Protein AF-A0A845W059-F1 (afdb_monomer)

Mean predicted aligned error: 4.24 Å

pLDDT: mean 91.81, std 7.17, range [50.75, 98.12]

Secondary structure (DSSP, 8-state):
-B-TT--B------EEEEETTEEEEEEES----HHHHHHHHHHHHHHHHHHHHTT--B--EEEEEEETTEEEEEEEE-S--HHHHHHHHHHHHHS-SS-SSEEEEEEEE-----HHHHHHHHGGGB--SS--SSEEEEEE-TTHHHH-EEEEEEEESSHHHHHHHHHHHHHHTTPPPP-

Foldseek 3Di:
DQAPVRDDDDLDDWDFDDDVPDGFKIKDFDDDDPVQRVVVVVVVVVVSNVCSVVPDHDDWDWDWDQDPVGIDTDDIDSDDDPVNVVLVVLCVLPVGSPDVEMKMKGKDAAPQDDPVVLCVLLDPQDDPSHSDALHKHWDDCPCSNPGNITIIMHGHRYPVSSVVSQVSSCVSRVHDDDD

Nearest PDB structures (foldseek):
  1b6s-assembly2_D  TM=6.770E-01  e=9.907E-05  Escherichia coli
  1b6s-assembly1_B  TM=6.805E-01  e=1.703E-04  Escherichia coli
  1b6s-assembly1_A  TM=6.594E-01  e=1.703E-04  Escherichia coli
  2z04-assembly1_B  TM=6.304E-01  e=1.170E-03  Aquifex aeolicus
  8eqw-assembly4_D  TM=4.211E-01  e=1.927E+00  Fusarium fujikuroi

Radius of gyration: 17.26 Å; Cα contacts (8 Å, |Δi|>4): 290; chains: 1; bounding box: 39×32×46 Å

Structure (mmCIF, N/CA/C/O backbone):
data_AF-A0A845W059-F1
#
_entry.id   AF-A0A845W059-F1
#
loop_
_atom_site.group_PDB
_atom_site.id
_atom_site.type_symbol
_atom_site.label_atom_id
_atom_site.label_alt_id
_atom_site.label_comp_id
_atom_site.label_asym_id
_atom_site.label_entity_id
_atom_site.label_seq_id
_atom_site.pdbx_PDB_ins_code
_atom_site.Cartn_x
_atom_site.Cartn_y
_atom_site.Cartn_z
_atom_site.occupancy
_atom_site.B_iso_or_equiv
_atom_site.auth_seq_id
_atom_site.auth_comp_id
_atom_site.auth_asym_id
_atom_site.auth_atom_id
_atom_site.pdbx_PDB_model_num
ATOM 1 N N . MET A 1 1 ? 10.878 5.057 -8.564 1.00 92.44 1 MET A N 1
ATOM 2 C CA . MET A 1 1 ? 11.444 6.367 -8.182 1.00 92.44 1 MET A CA 1
ATOM 3 C C . MET A 1 1 ? 12.588 6.687 -9.123 1.00 92.44 1 MET A C 1
ATOM 5 O O . MET A 1 1 ? 13.376 5.794 -9.400 1.00 92.44 1 MET A O 1
ATOM 9 N N . ILE A 1 2 ? 12.666 7.920 -9.610 1.00 96.62 2 ILE A N 1
ATOM 10 C CA . ILE A 1 2 ? 13.804 8.444 -10.365 1.00 96.62 2 ILE A CA 1
ATOM 11 C C . ILE A 1 2 ? 14.563 9.392 -9.435 1.00 96.62 2 ILE A C 1
ATOM 13 O O . ILE A 1 2 ? 14.025 10.428 -9.041 1.00 96.62 2 ILE A O 1
ATOM 17 N N . GLY A 1 3 ? 15.771 8.998 -9.033 1.00 94.69 3 GLY A N 1
ATOM 18 C CA . GLY A 1 3 ? 16.622 9.775 -8.132 1.00 94.69 3 GLY A CA 1
ATOM 19 C C . GLY A 1 3 ? 17.233 11.000 -8.812 1.00 94.69 3 GLY A C 1
ATOM 20 O O . GLY A 1 3 ? 17.258 11.096 -10.037 1.00 94.69 3 GLY A O 1
ATOM 21 N N . SER A 1 4 ? 17.785 11.929 -8.029 1.00 95.00 4 SER A N 1
ATOM 22 C CA . SER A 1 4 ? 18.519 13.095 -8.554 1.00 95.00 4 SER A CA 1
ATOM 23 C C . SER A 1 4 ? 19.764 12.705 -9.362 1.00 95.00 4 SER A C 1
ATOM 25 O O . SER A 1 4 ? 20.166 13.427 -10.270 1.00 95.00 4 SER A O 1
ATOM 27 N N . ASN A 1 5 ? 20.329 11.527 -9.088 1.00 96.12 5 ASN A N 1
ATOM 28 C CA . ASN A 1 5 ? 21.376 10.879 -9.882 1.00 96.12 5 ASN A CA 1
ATOM 29 C C . ASN A 1 5 ? 20.854 10.228 -11.183 1.00 96.12 5 ASN A C 1
ATOM 31 O O . ASN A 1 5 ? 21.621 9.592 -11.900 1.00 96.12 5 ASN A O 1
ATOM 35 N N . ARG A 1 6 ? 19.560 10.385 -11.494 1.00 94.50 6 ARG A N 1
ATOM 36 C CA . ARG A 1 6 ? 18.838 9.794 -12.633 1.00 94.50 6 ARG A CA 1
ATOM 37 C C . ARG A 1 6 ? 18.727 8.265 -12.602 1.00 94.50 6 ARG A C 1
ATOM 39 O O . ARG A 1 6 ? 18.293 7.669 -13.590 1.00 94.50 6 ARG A O 1
ATOM 46 N N . GLU A 1 7 ? 19.059 7.617 -11.488 1.00 96.69 7 GLU A N 1
ATOM 47 C CA . GLU A 1 7 ? 18.841 6.180 -11.327 1.00 96.69 7 GLU A CA 1
ATOM 48 C C . GLU A 1 7 ? 17.358 5.873 -11.109 1.00 96.69 7 GLU A C 1
ATOM 50 O O . GLU A 1 7 ? 16.643 6.600 -10.4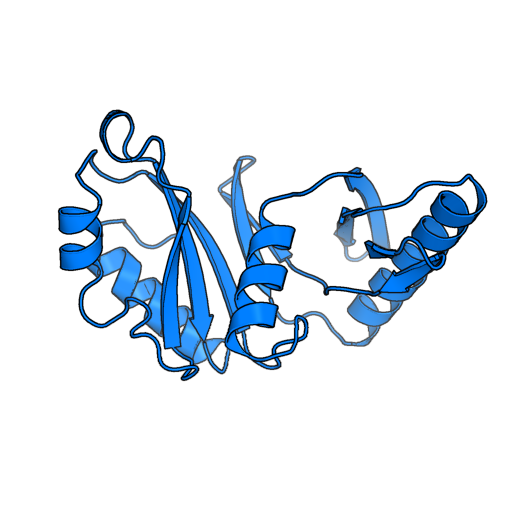14 1.00 96.69 7 GLU A O 1
ATOM 55 N N . ILE A 1 8 ? 16.895 4.778 -11.714 1.00 95.94 8 ILE A N 1
ATOM 56 C CA . ILE A 1 8 ? 15.525 4.289 -11.559 1.00 95.94 8 ILE A CA 1
ATOM 57 C C . ILE A 1 8 ? 15.538 3.174 -10.517 1.00 95.94 8 ILE A C 1
ATOM 59 O O . ILE A 1 8 ? 15.979 2.061 -10.796 1.00 95.94 8 ILE A O 1
ATOM 63 N N . ALA A 1 9 ? 15.013 3.466 -9.331 1.00 92.19 9 ALA A N 1
ATOM 64 C CA . ALA A 1 9 ? 14.791 2.488 -8.274 1.00 92.19 9 ALA A CA 1
ATOM 65 C C . ALA A 1 9 ? 13.350 1.959 -8.334 1.00 92.19 9 ALA A C 1
ATOM 67 O O . ALA A 1 9 ? 12.381 2.730 -8.281 1.00 92.19 9 ALA A O 1
ATOM 68 N N . HIS A 1 10 ? 13.202 0.639 -8.439 1.00 91.50 10 HIS A N 1
ATOM 69 C CA . HIS A 1 10 ? 11.908 -0.036 -8.387 1.00 91.50 10 HIS A CA 1
ATOM 70 C C . HIS A 1 10 ? 11.538 -0.334 -6.931 1.00 91.50 10 HIS A C 1
ATOM 72 O O . HIS A 1 10 ? 12.152 -1.197 -6.316 1.00 91.50 10 HIS A O 1
ATOM 78 N N . LEU A 1 11 ? 10.536 0.373 -6.396 1.00 90.31 11 LEU A N 1
ATOM 79 C CA . LEU A 1 11 ? 10.122 0.222 -4.993 1.00 90.31 11 LEU A CA 1
ATOM 80 C C . LEU A 1 11 ? 9.331 -1.071 -4.755 1.00 90.31 11 LEU A C 1
ATOM 82 O O . LEU A 1 11 ? 9.483 -1.709 -3.723 1.00 90.31 11 LEU A O 1
ATOM 86 N N . GLY A 1 12 ? 8.497 -1.474 -5.716 1.00 90.12 12 GLY A N 1
ATOM 87 C CA . GLY A 1 12 ? 7.714 -2.699 -5.619 1.00 90.12 12 GLY A CA 1
ATOM 88 C C . GLY A 1 12 ? 6.435 -2.658 -6.447 1.00 90.12 12 GLY A C 1
ATOM 89 O O . GLY A 1 12 ? 6.098 -1.646 -7.058 1.00 90.12 12 GLY A O 1
ATOM 90 N N . ILE A 1 13 ? 5.722 -3.784 -6.440 1.00 91.44 13 ILE A N 1
ATOM 91 C CA . ILE A 1 13 ? 4.418 -3.971 -7.084 1.00 91.44 13 ILE A CA 1
ATOM 92 C C . ILE A 1 13 ? 3.417 -4.330 -5.988 1.00 91.44 13 ILE A C 1
ATOM 94 O O . ILE A 1 13 ? 3.737 -5.092 -5.074 1.00 91.44 13 ILE A O 1
ATOM 98 N N . THR A 1 14 ? 2.211 -3.775 -6.063 1.00 92.12 14 THR A N 1
ATOM 99 C CA . THR A 1 14 ? 1.137 -4.038 -5.099 1.00 92.12 14 THR A CA 1
ATOM 100 C C . THR A 1 14 ? -0.173 -4.285 -5.833 1.00 92.12 14 THR A C 1
ATOM 102 O O . THR A 1 14 ? -0.354 -3.845 -6.967 1.00 92.12 14 THR A O 1
ATOM 105 N N . CYS A 1 15 ? -1.091 -5.008 -5.196 1.00 92.38 15 CYS A N 1
ATOM 106 C CA . CYS A 1 15 ? -2.470 -5.100 -5.656 1.00 92.38 15 CYS A CA 1
ATOM 107 C C . CYS A 1 15 ? -3.291 -4.013 -4.979 1.00 92.38 15 CYS A C 1
ATOM 109 O O . CYS A 1 15 ? -3.309 -3.949 -3.748 1.00 92.38 15 CYS A O 1
ATOM 111 N N . GLN A 1 16 ? -4.039 -3.248 -5.764 1.00 91.94 16 GLN A N 1
ATOM 112 C CA . GLN A 1 16 ? -5.079 -2.383 -5.230 1.00 91.94 16 GLN A CA 1
ATOM 113 C C . GLN A 1 16 ? -6.283 -3.223 -4.775 1.00 91.94 16 GLN A C 1
ATOM 115 O O . GLN A 1 16 ? -6.688 -4.181 -5.438 1.00 91.94 16 GLN A O 1
ATOM 120 N N . LEU A 1 17 ? -6.834 -2.885 -3.615 1.00 89.81 17 LEU A N 1
ATOM 121 C CA . LEU A 1 17 ? -8.012 -3.514 -3.030 1.00 89.81 17 LEU A CA 1
ATOM 122 C C . LEU A 1 17 ? -9.206 -2.582 -3.198 1.00 89.81 17 LEU A C 1
ATOM 124 O O . LEU A 1 17 ? -9.132 -1.402 -2.846 1.00 89.81 17 LEU A O 1
ATOM 128 N N . PHE A 1 18 ? -10.313 -3.132 -3.688 1.00 88.50 18 PHE A N 1
ATOM 129 C CA . PHE A 1 18 ? -11.541 -2.391 -3.941 1.00 88.50 18 PHE A CA 1
ATOM 130 C C . PHE A 1 18 ? -12.731 -3.030 -3.226 1.00 88.50 18 PHE A C 1
ATOM 132 O O . PHE A 1 18 ? -12.849 -4.251 -3.189 1.00 88.50 18 PHE A O 1
ATOM 139 N N . ASN A 1 19 ? -13.631 -2.192 -2.712 1.00 82.75 19 ASN A N 1
ATOM 140 C CA . ASN A 1 19 ? -14.991 -2.570 -2.341 1.00 82.75 19 ASN A CA 1
ATOM 141 C C . ASN A 1 19 ? -15.952 -1.865 -3.309 1.00 82.75 19 ASN A C 1
ATOM 143 O O . ASN A 1 19 ? -16.136 -0.646 -3.244 1.00 82.75 19 ASN A O 1
ATOM 147 N N . GLY A 1 20 ? -16.492 -2.608 -4.277 1.00 87.88 20 GLY A N 1
ATOM 148 C CA . GLY A 1 20 ? -17.149 -2.009 -5.440 1.00 87.88 20 GLY A CA 1
ATOM 149 C C . GLY A 1 20 ? -16.168 -1.138 -6.233 1.00 87.88 20 GLY A C 1
ATOM 150 O O . GLY A 1 20 ? -15.123 -1.617 -6.660 1.00 87.88 20 GLY A O 1
ATOM 151 N N . LEU A 1 21 ? -16.488 0.147 -6.409 1.00 87.44 21 LEU A N 1
ATOM 152 C CA . LEU A 1 21 ? -15.611 1.127 -7.074 1.00 87.44 21 LEU A CA 1
ATOM 153 C C . LEU A 1 21 ? -14.743 1.936 -6.094 1.00 87.44 21 LEU A C 1
ATOM 155 O O . LEU A 1 21 ? -14.019 2.840 -6.505 1.00 87.44 21 LEU A O 1
ATOM 159 N N . GLN A 1 22 ? -14.819 1.650 -4.792 1.00 86.62 22 GLN A N 1
ATOM 160 C CA . GLN A 1 22 ? -14.051 2.364 -3.780 1.00 86.62 22 GLN A CA 1
ATOM 161 C C . GLN A 1 22 ? -12.715 1.666 -3.535 1.00 86.62 22 GLN A C 1
ATOM 163 O O . GLN A 1 22 ? -12.687 0.524 -3.084 1.00 86.62 22 GLN A O 1
ATOM 168 N N . HIS A 1 23 ? -11.608 2.370 -3.765 1.00 89.00 23 HIS A N 1
ATOM 169 C CA . HIS A 1 23 ? -10.286 1.912 -3.344 1.00 89.00 23 HIS A CA 1
ATOM 170 C C . HIS A 1 23 ? -10.179 1.951 -1.811 1.00 89.00 23 HIS A C 1
ATOM 172 O O . HIS A 1 23 ? -10.313 3.013 -1.195 1.00 89.00 23 HIS A O 1
ATOM 178 N N . ILE A 1 24 ? -9.939 0.790 -1.201 1.00 89.00 24 ILE A N 1
ATOM 179 C CA . ILE A 1 24 ? -9.905 0.604 0.259 1.00 89.00 24 ILE A CA 1
ATOM 180 C C . ILE A 1 24 ? -8.503 0.303 0.798 1.00 89.00 24 ILE A C 1
ATOM 182 O O . ILE A 1 24 ? -8.301 0.309 2.013 1.00 89.00 24 ILE A O 1
ATOM 186 N N . GLY A 1 25 ? -7.521 0.049 -0.072 1.00 89.62 25 GLY A N 1
ATOM 187 C CA . GLY A 1 25 ? -6.198 -0.343 0.388 1.00 89.62 25 GLY A CA 1
ATOM 188 C C . GLY A 1 25 ? -5.304 -0.965 -0.671 1.00 89.62 25 GLY A C 1
ATOM 189 O O . GLY A 1 25 ? -5.678 -1.095 -1.828 1.00 89.62 25 GLY A O 1
ATOM 190 N N . ASN A 1 26 ? -4.119 -1.389 -0.245 1.00 92.19 26 ASN A N 1
ATOM 191 C CA . ASN A 1 26 ? -3.133 -2.055 -1.095 1.00 92.19 26 ASN A CA 1
ATOM 192 C C . ASN A 1 26 ? -2.601 -3.295 -0.392 1.00 92.19 26 ASN A C 1
ATOM 194 O O . ASN A 1 26 ? -2.569 -3.323 0.833 1.00 92.19 26 ASN A O 1
ATOM 198 N N . VAL A 1 27 ? -2.138 -4.291 -1.139 1.00 92.12 27 VAL A N 1
ATOM 199 C CA . VAL A 1 27 ? -1.472 -5.468 -0.569 1.00 92.12 27 VAL A CA 1
ATOM 200 C C . VAL A 1 27 ? -0.278 -5.900 -1.415 1.00 92.12 27 VAL A C 1
ATOM 202 O O . VAL A 1 27 ? -0.375 -5.997 -2.640 1.00 92.12 27 VAL A O 1
ATOM 205 N N . LYS A 1 28 ? 0.846 -6.181 -0.752 1.00 90.12 28 LYS A N 1
ATOM 206 C CA . LYS A 1 28 ? 2.020 -6.867 -1.306 1.00 90.12 28 LYS A CA 1
ATOM 207 C C . LYS A 1 28 ? 2.021 -8.320 -0.831 1.00 90.12 28 LYS A C 1
ATOM 209 O O . LYS A 1 28 ? 1.633 -8.599 0.301 1.00 90.12 28 LYS A O 1
ATOM 214 N N . GLY A 1 29 ? 2.465 -9.224 -1.703 1.00 80.88 29 GLY A N 1
ATOM 215 C CA . GLY A 1 29 ? 2.552 -10.663 -1.427 1.00 80.88 29 GLY A CA 1
ATOM 216 C C . GLY A 1 29 ? 1.406 -11.493 -2.011 1.00 80.88 29 GLY A C 1
ATOM 217 O O . GLY A 1 29 ? 1.404 -12.708 -1.867 1.00 80.88 29 GLY A O 1
ATOM 218 N N . LYS A 1 30 ? 0.436 -10.866 -2.693 1.00 74.75 30 LYS A N 1
ATOM 219 C CA . LYS A 1 30 ? -0.640 -11.571 -3.414 1.00 74.75 30 LYS A CA 1
ATOM 220 C C . LYS A 1 30 ? -0.116 -12.311 -4.663 1.00 74.75 30 LYS A C 1
ATOM 222 O O . LYS A 1 30 ? 0.902 -11.909 -5.222 1.00 74.75 30 LYS A O 1
ATOM 227 N N . PRO A 1 31 ? -0.810 -13.371 -5.125 1.00 63.31 31 PRO A N 1
ATOM 228 C CA . PRO A 1 31 ? -0.243 -14.363 -6.033 1.00 63.31 31 PRO A CA 1
ATOM 229 C C . PRO A 1 31 ? -0.329 -13.914 -7.495 1.00 63.31 31 PRO A C 1
ATOM 231 O O . PRO A 1 31 ? -1.150 -14.414 -8.264 1.00 63.31 31 PRO A O 1
ATOM 234 N N . TYR A 1 32 ? 0.529 -12.989 -7.916 1.00 75.12 32 TYR A N 1
ATOM 235 C CA . TYR A 1 32 ? 0.837 -12.892 -9.338 1.00 75.12 32 TYR A CA 1
ATOM 236 C C . TYR A 1 32 ? 1.914 -13.909 -9.691 1.00 75.12 32 TYR A C 1
ATOM 238 O O . TYR A 1 32 ? 2.832 -14.190 -8.923 1.00 75.12 32 TYR A O 1
ATOM 246 N N . SER A 1 33 ? 1.809 -14.491 -10.884 1.00 85.19 33 SER A N 1
ATOM 247 C CA . SER A 1 33 ? 2.929 -15.273 -11.397 1.00 85.19 33 SER A CA 1
ATOM 248 C C . SER A 1 33 ? 4.133 -14.348 -11.598 1.00 85.19 33 SER A C 1
ATOM 250 O O . SER A 1 33 ? 3.976 -13.213 -12.055 1.00 85.19 33 SER A O 1
ATOM 252 N N . ARG A 1 34 ? 5.347 -14.863 -11.371 1.00 86.56 34 ARG A N 1
ATOM 253 C CA . ARG A 1 34 ? 6.598 -14.132 -11.657 1.00 86.56 34 ARG A CA 1
ATOM 254 C C . ARG A 1 34 ? 6.641 -13.560 -13.079 1.00 86.56 34 ARG A C 1
ATOM 256 O O . ARG A 1 34 ? 7.274 -12.540 -13.320 1.00 86.56 34 ARG A O 1
ATOM 263 N N . ARG A 1 35 ? 5.948 -14.205 -14.026 1.00 90.25 35 ARG A N 1
ATOM 264 C CA . ARG A 1 35 ? 5.802 -13.723 -15.404 1.00 90.25 35 ARG A CA 1
ATOM 265 C C . ARG A 1 35 ? 5.024 -12.407 -15.479 1.00 90.25 35 ARG A C 1
ATOM 267 O O . ARG A 1 35 ? 5.459 -11.504 -16.182 1.00 90.25 35 ARG A O 1
ATOM 274 N N . ILE A 1 36 ? 3.884 -12.307 -14.793 1.00 91.44 36 ILE A N 1
ATOM 275 C CA . ILE A 1 36 ? 3.064 -11.084 -14.778 1.00 91.44 36 ILE A CA 1
ATOM 276 C C . ILE A 1 36 ? 3.842 -9.950 -14.111 1.00 91.44 36 ILE A C 1
ATOM 278 O O . ILE A 1 36 ? 3.923 -8.858 -14.666 1.00 91.44 36 ILE A O 1
ATOM 282 N N . GLU A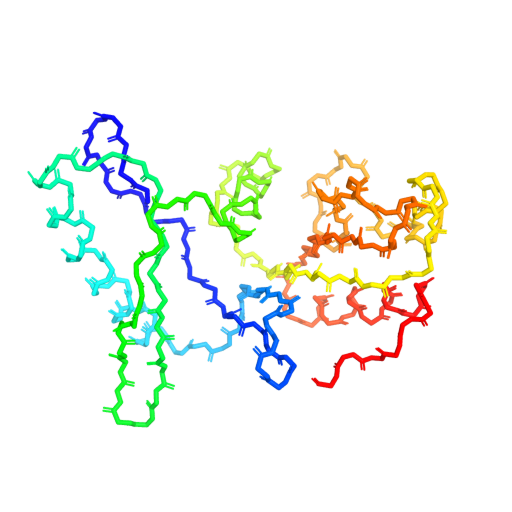 1 37 ? 4.477 -10.224 -12.972 1.00 90.75 37 GLU A N 1
ATOM 283 C CA . GLU A 1 37 ? 5.297 -9.235 -12.267 1.00 90.75 37 GLU A CA 1
ATOM 284 C C . GLU A 1 37 ? 6.477 -8.748 -13.112 1.00 90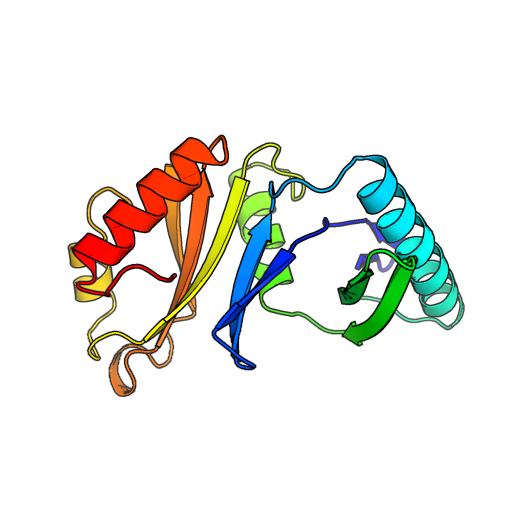.75 37 GLU A C 1
ATOM 286 O O . GLU A 1 37 ? 6.750 -7.550 -13.153 1.00 90.75 37 GLU A O 1
ATOM 291 N N . GLY A 1 38 ? 7.147 -9.661 -13.826 1.00 92.62 38 GLY A N 1
ATOM 292 C CA . GLY A 1 38 ? 8.219 -9.323 -14.760 1.00 92.62 38 GLY A CA 1
ATOM 293 C C . GLY A 1 38 ? 7.743 -8.388 -15.872 1.00 92.62 38 GLY A C 1
ATOM 294 O O . GLY A 1 38 ? 8.361 -7.356 -16.105 1.00 92.62 38 GLY A O 1
ATOM 295 N N . LEU A 1 39 ? 6.595 -8.682 -16.491 1.00 94.62 39 LEU A N 1
ATOM 296 C CA . LEU A 1 39 ? 6.022 -7.829 -17.538 1.00 94.62 39 LEU A CA 1
ATOM 297 C C . LEU A 1 39 ? 5.624 -6.442 -17.015 1.00 94.62 39 LEU A C 1
ATOM 299 O O . LEU A 1 39 ? 5.935 -5.438 -17.655 1.00 94.62 39 LEU A O 1
ATOM 303 N N . ILE A 1 40 ? 4.980 -6.371 -15.844 1.00 95.38 40 ILE A N 1
ATOM 304 C CA . ILE A 1 40 ? 4.643 -5.096 -15.189 1.00 95.38 40 ILE A CA 1
ATOM 305 C C . ILE A 1 40 ? 5.915 -4.290 -14.917 1.00 95.38 40 ILE A C 1
ATOM 307 O O . ILE A 1 40 ? 5.955 -3.087 -15.187 1.00 95.38 40 ILE A O 1
ATOM 311 N N . ARG A 1 41 ? 6.969 -4.941 -14.412 1.00 94.56 41 ARG A N 1
ATOM 312 C CA . ARG A 1 41 ? 8.260 -4.301 -14.147 1.00 94.56 41 ARG A CA 1
ATOM 313 C C . ARG A 1 41 ? 8.889 -3.767 -15.431 1.00 94.56 41 ARG A C 1
ATOM 315 O O . ARG A 1 41 ? 9.281 -2.603 -15.455 1.00 94.56 41 ARG A O 1
ATOM 322 N N . ASP A 1 42 ? 8.924 -4.564 -16.494 1.00 95.62 42 ASP A N 1
ATOM 323 C CA . ASP A 1 42 ? 9.502 -4.176 -17.784 1.00 95.62 42 ASP A CA 1
ATOM 324 C C . ASP A 1 42 ? 8.768 -2.980 -18.404 1.00 95.62 42 ASP A C 1
ATOM 326 O O . ASP A 1 42 ? 9.398 -2.027 -18.866 1.00 95.62 42 ASP A O 1
ATOM 330 N N . TYR A 1 43 ? 7.431 -2.995 -18.397 1.00 96.38 43 TYR A N 1
ATOM 331 C CA . TYR A 1 43 ? 6.621 -1.882 -18.904 1.00 96.38 43 TYR A CA 1
ATOM 332 C C . TYR A 1 43 ? 6.826 -0.621 -18.067 1.00 96.38 43 TYR A C 1
ATOM 334 O O . TYR A 1 43 ? 7.057 0.458 -18.618 1.00 96.38 43 TYR A O 1
ATOM 342 N N . SER A 1 44 ? 6.840 -0.771 -16.741 1.00 96.75 44 SER A N 1
ATOM 343 C CA . SER A 1 44 ? 7.077 0.337 -15.816 1.00 96.75 44 SER A CA 1
ATOM 344 C C . SER A 1 44 ? 8.451 0.958 -16.028 1.00 96.75 44 SER A C 1
ATOM 346 O O . SER A 1 44 ? 8.585 2.179 -15.997 1.00 96.75 44 SER A O 1
ATOM 348 N N . PHE A 1 45 ? 9.471 0.136 -16.288 1.00 96.94 45 PHE A N 1
ATOM 349 C CA . PHE A 1 45 ? 10.827 0.617 -16.520 1.00 96.94 45 PHE A CA 1
ATOM 350 C C . PHE A 1 45 ? 10.935 1.405 -17.826 1.00 96.94 45 PHE A C 1
ATOM 352 O O . PHE A 1 45 ? 11.547 2.467 -17.830 1.00 96.94 45 PHE A O 1
ATOM 359 N N . LYS A 1 46 ? 10.278 0.955 -18.904 1.00 97.25 46 LYS A N 1
ATOM 360 C CA . LYS A 1 46 ? 10.222 1.706 -20.172 1.00 97.25 46 LYS A CA 1
ATOM 361 C C . LYS A 1 46 ? 9.568 3.078 -19.996 1.00 97.25 46 LYS A C 1
ATOM 363 O O . LYS A 1 46 ? 10.103 4.074 -20.477 1.00 97.25 46 LYS A O 1
ATOM 368 N N . ILE A 1 47 ? 8.446 3.140 -19.274 1.00 97.44 47 ILE A N 1
ATOM 369 C CA . ILE A 1 47 ? 7.755 4.404 -18.970 1.00 97.44 47 ILE A CA 1
ATOM 370 C C . ILE A 1 47 ? 8.656 5.312 -18.121 1.00 97.44 47 ILE A C 1
ATOM 372 O O . ILE A 1 47 ? 8.852 6.479 -18.456 1.00 97.44 47 ILE A O 1
ATOM 376 N N . ALA A 1 48 ? 9.260 4.774 -17.057 1.00 97.62 48 ALA A N 1
ATOM 377 C CA . ALA A 1 48 ? 10.152 5.524 -16.175 1.00 97.62 48 ALA A CA 1
ATOM 378 C C . ALA A 1 48 ? 11.407 6.040 -16.899 1.00 97.62 48 ALA A C 1
ATOM 380 O O . ALA A 1 48 ? 11.837 7.161 -16.641 1.00 97.62 48 ALA A O 1
ATOM 381 N N . GLN A 1 49 ? 11.984 5.254 -17.813 1.00 98.12 49 GLN A N 1
ATOM 382 C CA . GLN A 1 49 ? 13.108 5.677 -18.652 1.00 98.12 49 GLN A CA 1
ATOM 383 C C . GLN A 1 49 ? 12.729 6.881 -19.506 1.00 98.12 49 GLN A C 1
ATOM 385 O O . GLN A 1 49 ? 13.448 7.873 -19.480 1.00 98.12 49 GLN A O 1
ATOM 390 N N . HIS A 1 50 ? 11.579 6.829 -20.181 1.00 97.75 50 HIS A N 1
ATOM 391 C CA . HIS A 1 50 ? 11.115 7.945 -20.998 1.00 97.75 50 HIS A CA 1
ATOM 392 C C . HIS A 1 50 ? 10.898 9.212 -20.159 1.00 97.75 50 HIS A C 1
ATOM 394 O O . HIS A 1 50 ? 11.460 10.258 -20.465 1.00 97.75 50 HIS A O 1
ATOM 400 N N . MET A 1 51 ? 10.200 9.098 -19.023 1.00 97.50 51 MET A N 1
ATOM 401 C CA . MET A 1 51 ? 9.990 10.231 -18.113 1.00 97.50 51 MET A CA 1
ATOM 402 C C . MET A 1 51 ? 11.300 10.816 -17.573 1.00 97.50 51 MET A C 1
ATOM 404 O O . MET A 1 51 ? 11.450 12.033 -17.489 1.00 97.50 51 MET A O 1
ATOM 408 N N . ARG A 1 52 ? 12.261 9.964 -17.198 1.00 97.88 52 ARG A N 1
ATOM 409 C CA . ARG A 1 52 ? 13.598 10.392 -16.764 1.00 97.88 52 ARG A CA 1
ATOM 410 C C . ARG A 1 52 ? 14.321 11.135 -17.881 1.00 97.88 52 ARG A C 1
ATOM 412 O O . ARG A 1 52 ? 15.032 12.102 -17.600 1.00 97.88 52 ARG A O 1
ATOM 419 N N . ASP A 1 53 ? 14.218 10.654 -19.114 1.00 97.94 53 ASP A N 1
ATOM 420 C CA . ASP A 1 53 ? 14.884 11.245 -20.274 1.00 97.94 53 ASP A CA 1
ATOM 421 C C . ASP A 1 53 ? 14.292 12.627 -20.598 1.00 97.94 53 ASP A C 1
ATOM 423 O O . ASP A 1 53 ? 15.059 13.547 -20.885 1.00 97.94 53 ASP A O 1
ATOM 427 N N . ASP A 1 54 ? 12.990 12.810 -20.358 1.00 97.31 54 ASP A N 1
ATOM 428 C CA . ASP A 1 54 ? 12.278 14.098 -20.400 1.00 97.31 54 ASP A CA 1
ATOM 429 C C . ASP A 1 54 ? 12.551 15.008 -19.182 1.00 97.31 54 ASP A C 1
ATOM 431 O O . ASP A 1 54 ? 12.077 16.143 -19.114 1.00 97.31 54 ASP A O 1
ATOM 435 N N . GLY A 1 55 ? 13.336 14.538 -18.207 1.00 97.06 55 GLY A N 1
ATOM 436 C CA . GLY A 1 55 ? 13.791 15.323 -17.058 1.00 97.06 55 GLY A CA 1
ATOM 437 C C . GLY A 1 55 ? 12.947 15.187 -15.790 1.00 97.06 55 GLY A C 1
ATOM 438 O O . GLY A 1 55 ? 13.213 15.892 -14.816 1.00 97.06 55 GLY A O 1
ATOM 439 N N . TYR A 1 56 ? 11.964 14.283 -15.750 1.00 97.75 56 TYR A N 1
ATOM 440 C CA . TYR A 1 56 ? 11.214 14.018 -14.525 1.00 97.75 56 TYR A CA 1
ATOM 441 C C . TYR A 1 56 ? 12.107 13.381 -13.451 1.00 97.75 56 TYR A C 1
ATOM 443 O O . TYR A 1 56 ? 12.803 12.395 -13.702 1.00 97.75 56 TYR A O 1
ATOM 451 N N . LEU A 1 57 ? 12.023 13.911 -12.229 1.00 97.06 57 LEU A N 1
ATOM 452 C CA . LEU A 1 57 ? 12.657 13.379 -11.024 1.00 97.06 57 LEU A CA 1
ATOM 453 C C . LEU A 1 57 ? 11.582 13.181 -9.951 1.00 97.06 57 LEU A C 1
ATOM 455 O O . LEU A 1 57 ? 10.710 14.032 -9.784 1.00 97.06 57 LEU A O 1
ATOM 459 N N . GLY A 1 58 ? 11.664 12.086 -9.196 1.00 95.38 58 GLY A N 1
ATOM 460 C CA . GLY A 1 58 ? 10.743 11.803 -8.096 1.00 95.38 58 GLY A CA 1
ATOM 461 C C . GLY A 1 58 ? 10.028 10.458 -8.197 1.00 95.38 58 GLY A C 1
ATOM 462 O O . GLY A 1 58 ? 10.517 9.488 -8.784 1.00 95.38 58 GLY A O 1
ATOM 463 N N . ILE A 1 59 ? 8.875 10.368 -7.542 1.00 94.62 59 ILE A N 1
ATOM 464 C CA . ILE A 1 59 ? 8.106 9.130 -7.404 1.00 94.62 59 ILE A CA 1
ATOM 465 C C . ILE A 1 59 ? 7.007 9.095 -8.451 1.00 94.62 59 ILE A C 1
ATOM 467 O O . ILE A 1 59 ? 6.223 10.026 -8.572 1.00 94.62 59 ILE A O 1
ATOM 471 N N . LEU A 1 60 ? 6.923 7.964 -9.137 1.00 94.94 60 LEU A N 1
ATOM 472 C CA . LEU A 1 60 ? 5.830 7.621 -10.026 1.00 94.94 60 LEU A CA 1
ATOM 473 C C . LEU A 1 60 ? 5.248 6.274 -9.600 1.00 94.94 60 LEU A C 1
ATOM 475 O O . LEU A 1 60 ? 6.001 5.332 -9.335 1.00 94.94 60 LEU A O 1
ATOM 479 N N . GLY A 1 61 ? 3.924 6.206 -9.517 1.00 95.06 61 GLY A N 1
ATOM 480 C CA . GLY A 1 61 ? 3.159 4.965 -9.466 1.00 95.06 61 GLY A CA 1
ATOM 481 C C . GLY A 1 61 ? 2.473 4.753 -10.807 1.00 95.06 61 GLY A C 1
ATOM 482 O O . GLY A 1 61 ? 1.908 5.696 -11.349 1.00 95.06 61 GLY A O 1
ATOM 483 N N . ILE A 1 62 ? 2.540 3.543 -11.352 1.00 96.19 62 ILE A N 1
ATOM 484 C CA . ILE A 1 62 ? 1.882 3.204 -12.615 1.00 96.19 62 ILE A CA 1
ATOM 485 C C . ILE A 1 62 ? 0.841 2.145 -12.301 1.00 96.19 62 ILE A C 1
ATOM 487 O O . ILE A 1 62 ? 1.185 1.075 -11.795 1.00 96.19 62 ILE A O 1
ATOM 491 N N . ASP A 1 63 ? -0.414 2.461 -12.585 1.00 95.19 63 ASP A N 1
ATOM 492 C CA . ASP A 1 63 ? -1.529 1.565 -12.326 1.00 95.19 63 ASP A CA 1
ATOM 493 C C . ASP A 1 63 ? -1.778 0.683 -13.547 1.00 95.19 63 ASP A C 1
ATOM 495 O O . ASP A 1 63 ? -1.732 1.136 -14.695 1.00 95.19 63 ASP A O 1
ATOM 499 N N . TYR A 1 64 ? -2.036 -0.595 -13.284 1.00 95.62 64 TYR A N 1
ATOM 500 C CA . TYR A 1 64 ? -2.243 -1.618 -14.300 1.00 95.62 64 TYR A CA 1
ATOM 501 C C . TYR A 1 64 ? -3.562 -2.348 -14.072 1.00 95.62 64 TYR A C 1
ATOM 503 O O . TYR A 1 64 ? -3.920 -2.658 -12.936 1.00 95.62 64 TYR A O 1
ATOM 511 N N . ILE A 1 65 ? -4.227 -2.714 -15.166 1.00 94.50 65 ILE A N 1
ATOM 512 C CA . ILE A 1 65 ? -5.287 -3.724 -15.171 1.00 94.50 65 ILE A CA 1
ATOM 513 C C . ILE A 1 65 ? -4.711 -5.006 -15.771 1.00 94.50 65 ILE A C 1
ATOM 515 O O . ILE A 1 65 ? -4.178 -5.005 -16.883 1.00 94.50 65 ILE A O 1
ATOM 519 N N . VAL A 1 66 ? -4.827 -6.107 -15.029 1.00 93.25 66 VAL A N 1
ATOM 520 C CA . VAL A 1 66 ? -4.450 -7.449 -15.485 1.00 93.25 66 VAL A CA 1
ATOM 521 C C . VAL A 1 66 ? -5.719 -8.209 -15.852 1.00 93.25 66 VAL A C 1
ATOM 523 O O . VAL A 1 66 ? -6.636 -8.324 -15.043 1.00 93.25 66 VAL A O 1
ATOM 526 N N . THR A 1 67 ? -5.760 -8.728 -17.073 1.00 92.69 67 THR A N 1
ATOM 527 C CA . THR A 1 67 ? -6.877 -9.504 -17.626 1.00 92.69 67 THR A CA 1
ATOM 528 C C . THR A 1 67 ? -6.358 -10.801 -18.246 1.00 92.69 67 THR A C 1
ATOM 530 O O . THR A 1 67 ? -5.150 -11.004 -18.375 1.00 92.69 67 THR A O 1
ATOM 533 N N . ASP A 1 68 ? -7.269 -11.665 -18.680 1.00 90.75 68 ASP A N 1
ATOM 534 C CA . ASP A 1 68 ? -6.967 -12.825 -19.523 1.00 90.75 68 ASP A CA 1
ATOM 535 C C . ASP A 1 68 ? -6.381 -12.432 -20.895 1.00 90.75 68 ASP A C 1
ATOM 537 O O . ASP A 1 68 ? -5.579 -13.176 -21.457 1.00 90.75 68 ASP A O 1
ATOM 541 N N . GLN A 1 69 ? -6.730 -11.248 -21.407 1.00 92.38 69 GLN A N 1
ATOM 542 C CA . GLN A 1 69 ? -6.251 -10.722 -22.691 1.00 92.38 69 GLN A CA 1
ATOM 543 C C . GLN A 1 69 ? -4.887 -10.025 -22.606 1.00 92.38 69 GLN A C 1
ATOM 545 O O . GLN A 1 69 ? -4.259 -9.765 -23.634 1.00 92.38 69 GLN A O 1
ATOM 550 N N . GLY A 1 70 ? -4.410 -9.702 -21.402 1.00 92.00 70 GLY A N 1
ATOM 551 C CA . GLY A 1 70 ? -3.125 -9.035 -21.221 1.00 92.00 70 GLY A CA 1
ATOM 552 C C . GLY A 1 70 ? -3.056 -8.095 -20.023 1.00 92.00 70 GLY A C 1
ATOM 553 O O . GLY A 1 70 ? -3.933 -8.070 -19.159 1.00 92.00 70 GLY A O 1
ATOM 554 N N . ILE A 1 71 ? -1.966 -7.328 -19.991 1.00 94.94 71 ILE A N 1
ATOM 555 C CA . ILE A 1 71 ? -1.609 -6.386 -18.928 1.00 94.94 71 ILE A CA 1
ATOM 556 C C . ILE A 1 71 ? -1.584 -4.987 -19.536 1.00 94.94 71 ILE A C 1
ATOM 558 O O . ILE A 1 71 ? -0.804 -4.728 -20.453 1.00 94.94 71 ILE A O 1
ATOM 562 N N . PHE A 1 72 ? -2.415 -4.093 -19.013 1.00 96.00 72 PHE A N 1
ATOM 563 C CA . PHE A 1 72 ? -2.630 -2.768 -19.584 1.00 96.00 72 PHE A CA 1
ATOM 564 C C . PHE A 1 72 ? -2.265 -1.686 -18.562 1.00 96.00 72 PHE A C 1
ATOM 566 O O . PHE A 1 72 ? -2.907 -1.641 -17.511 1.00 96.00 72 PHE A O 1
ATOM 573 N N . PRO A 1 73 ? -1.261 -0.825 -18.822 1.00 95.94 73 PRO A N 1
ATOM 574 C CA . PRO A 1 73 ? -1.062 0.382 -18.026 1.00 95.94 73 PRO A CA 1
ATOM 575 C C . PRO A 1 73 ? -2.226 1.347 -18.280 1.00 95.94 73 PRO A C 1
ATOM 577 O O . PRO A 1 73 ? -2.575 1.596 -19.435 1.00 95.94 73 PRO A O 1
ATOM 580 N N . ILE A 1 74 ? -2.825 1.880 -17.218 1.00 96.19 74 ILE A N 1
ATOM 581 C CA . ILE A 1 74 ? -4.021 2.734 -17.307 1.00 96.19 74 ILE A CA 1
ATOM 582 C C . ILE A 1 74 ? -3.805 4.151 -16.781 1.00 96.19 74 ILE A C 1
ATOM 584 O O . ILE A 1 74 ? -4.462 5.076 -17.250 1.00 96.19 74 ILE A O 1
ATOM 588 N N . GLU A 1 75 ? -2.884 4.343 -15.837 1.00 95.06 75 GLU A N 1
ATOM 589 C CA . GLU A 1 75 ? -2.655 5.641 -15.204 1.00 95.06 75 GLU A CA 1
ATOM 590 C C . GLU A 1 75 ? -1.202 5.773 -14.739 1.00 95.06 75 GLU A C 1
ATOM 592 O O . GLU A 1 75 ? -0.577 4.803 -14.307 1.00 95.06 75 GLU A O 1
ATOM 597 N N . ASN A 1 76 ? -0.666 6.992 -14.817 1.00 94.19 76 ASN A N 1
ATOM 598 C CA . ASN A 1 76 ? 0.616 7.367 -14.236 1.00 94.19 76 ASN A CA 1
ATOM 599 C C . ASN A 1 76 ? 0.404 8.442 -13.164 1.00 94.19 76 ASN A C 1
ATOM 601 O O . ASN A 1 76 ? 0.129 9.605 -13.457 1.00 94.19 76 ASN A O 1
ATOM 605 N N . ASN A 1 77 ? 0.590 8.042 -11.915 1.00 94.44 77 ASN A N 1
ATOM 606 C CA . ASN A 1 77 ? 0.525 8.877 -10.733 1.00 94.44 77 ASN A CA 1
ATOM 607 C C . ASN A 1 77 ? 1.929 9.383 -10.363 1.00 94.44 77 ASN A C 1
ATOM 609 O O . ASN A 1 77 ? 2.612 8.804 -9.517 1.00 94.44 77 ASN A O 1
ATOM 613 N N . ALA A 1 78 ? 2.349 10.491 -10.978 1.00 93.31 78 ALA A N 1
ATOM 614 C CA . ALA A 1 78 ? 3.656 11.137 -10.788 1.00 93.31 78 ALA A CA 1
ATOM 615 C C . ALA A 1 78 ? 3.767 11.937 -9.467 1.00 93.31 78 ALA A C 1
ATOM 617 O O . ALA A 1 78 ? 4.093 13.128 -9.460 1.00 93.31 78 ALA A O 1
ATOM 618 N N . ARG A 1 79 ? 3.433 11.296 -8.343 1.00 93.00 79 ARG A N 1
ATOM 619 C CA . ARG A 1 79 ? 3.392 11.875 -6.992 1.00 93.00 79 ARG A CA 1
ATOM 620 C C . ARG A 1 79 ? 3.524 10.789 -5.925 1.00 93.00 79 ARG A C 1
ATOM 622 O O . ARG A 1 79 ? 3.342 9.604 -6.197 1.00 93.00 79 ARG A O 1
ATOM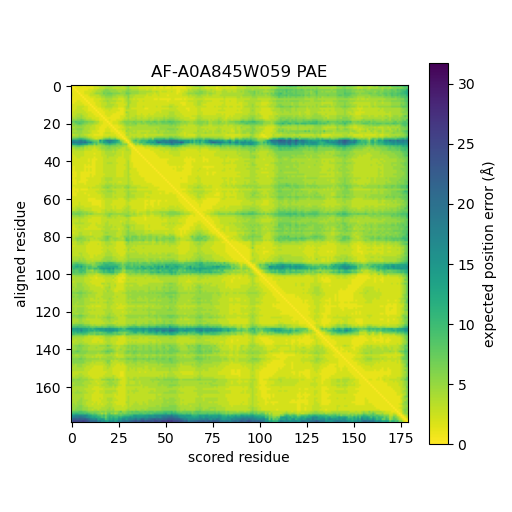 629 N N . LEU A 1 80 ? 3.736 11.212 -4.679 1.00 89.69 80 LEU A N 1
ATOM 630 C CA . LEU A 1 80 ? 3.519 10.352 -3.515 1.00 89.69 80 LEU A CA 1
ATOM 631 C C . LEU A 1 80 ? 2.074 9.839 -3.493 1.00 89.69 80 LEU A C 1
ATOM 633 O O . LEU A 1 80 ? 1.116 10.598 -3.683 1.00 89.69 80 LEU A O 1
ATOM 637 N N . ASN A 1 81 ? 1.920 8.544 -3.240 1.00 85.06 81 ASN A N 1
ATOM 638 C CA . ASN A 1 81 ? 0.624 7.903 -3.064 1.00 85.06 81 ASN A CA 1
ATOM 639 C C . ASN A 1 81 ? 0.623 7.022 -1.803 1.00 85.06 81 ASN A C 1
ATOM 641 O O . ASN A 1 81 ? 1.657 6.834 -1.162 1.00 85.06 81 ASN A O 1
ATOM 645 N N . GLY A 1 82 ? -0.545 6.484 -1.438 1.00 79.75 82 GLY A N 1
ATOM 646 C CA . GLY A 1 82 ? -0.702 5.700 -0.207 1.00 79.75 82 GLY A CA 1
ATOM 647 C C . GLY A 1 82 ? 0.247 4.499 -0.114 1.00 79.75 82 GLY A C 1
ATOM 648 O O . GLY A 1 82 ? 0.737 4.200 0.971 1.00 79.75 82 GLY A O 1
ATOM 649 N N . SER A 1 83 ? 0.569 3.860 -1.245 1.00 84.19 83 SER A N 1
ATOM 650 C CA . SER A 1 83 ? 1.522 2.743 -1.280 1.00 84.19 83 SER A CA 1
ATOM 651 C C . SER A 1 83 ? 2.975 3.195 -1.076 1.00 84.19 83 SER A C 1
ATOM 653 O O . SER A 1 83 ? 3.758 2.464 -0.476 1.00 84.19 83 SER A O 1
ATOM 655 N N . SER A 1 84 ? 3.334 4.419 -1.495 1.00 90.12 84 SER A N 1
ATOM 656 C CA . SER A 1 84 ? 4.685 4.972 -1.308 1.00 90.12 84 SER A CA 1
ATOM 657 C C . SER A 1 84 ? 5.066 5.050 0.172 1.00 90.12 84 SER A C 1
ATOM 659 O O . SER A 1 84 ? 6.178 4.684 0.540 1.00 90.12 84 SER A O 1
ATOM 661 N N . PHE A 1 85 ? 4.131 5.470 1.031 1.00 90.81 85 PHE A N 1
ATOM 662 C CA . PHE A 1 85 ? 4.367 5.550 2.474 1.00 90.81 85 PHE A CA 1
ATOM 663 C C . PHE A 1 85 ? 4.625 4.180 3.098 1.00 90.81 85 PHE A C 1
ATOM 665 O O . PHE A 1 85 ? 5.526 4.064 3.922 1.00 90.81 85 PHE A O 1
ATOM 672 N N . ALA A 1 86 ? 3.899 3.139 2.677 1.00 91.69 86 ALA A N 1
ATOM 673 C CA . ALA A 1 86 ? 4.145 1.782 3.156 1.00 91.69 86 ALA A CA 1
ATOM 674 C C . ALA A 1 86 ? 5.573 1.326 2.824 1.00 91.69 86 ALA A C 1
ATOM 676 O O . ALA A 1 86 ? 6.283 0.872 3.716 1.00 91.69 86 ALA A O 1
ATOM 677 N N . PHE A 1 87 ? 6.031 1.532 1.584 1.00 91.88 87 PHE A N 1
ATOM 678 C CA . PHE A 1 87 ? 7.410 1.214 1.198 1.00 91.88 87 PHE A CA 1
ATOM 679 C C . PHE A 1 87 ? 8.448 1.972 2.033 1.00 91.88 87 PHE A C 1
ATOM 681 O O . PHE A 1 87 ? 9.434 1.374 2.448 1.00 91.88 87 PHE A O 1
ATOM 688 N N . PHE A 1 88 ? 8.227 3.256 2.323 1.00 91.88 88 PHE A N 1
ATOM 689 C CA . PHE A 1 88 ? 9.159 4.041 3.138 1.00 91.88 88 PHE A CA 1
ATOM 690 C C . PHE A 1 88 ? 9.156 3.660 4.611 1.00 91.88 88 PHE A C 1
ATOM 692 O O . PHE A 1 88 ? 10.216 3.644 5.231 1.00 91.88 88 PHE A O 1
ATOM 699 N N . ILE A 1 89 ? 7.995 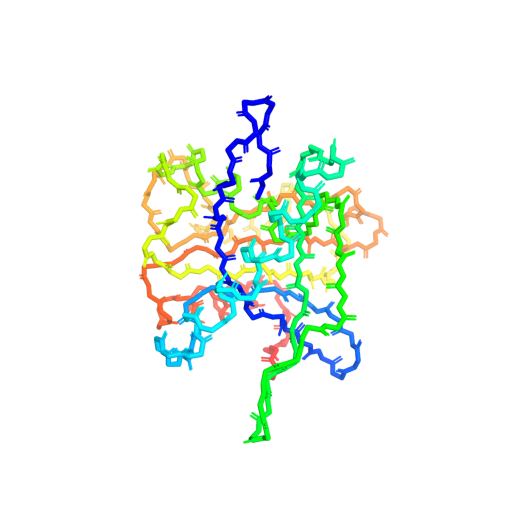3.338 5.181 1.00 92.00 89 ILE A N 1
ATOM 700 C CA . ILE A 1 89 ? 7.919 2.825 6.550 1.00 92.00 89 ILE A CA 1
ATOM 701 C C . ILE A 1 89 ? 8.704 1.514 6.631 1.00 92.00 89 ILE A C 1
ATOM 703 O O . ILE A 1 89 ? 9.561 1.377 7.495 1.00 92.00 89 ILE A O 1
ATOM 707 N N . LEU A 1 90 ? 8.477 0.584 5.700 1.00 90.94 90 LEU A N 1
ATOM 708 C CA . LEU A 1 90 ? 9.183 -0.699 5.670 1.00 90.94 90 LEU A CA 1
ATOM 709 C C . LEU A 1 90 ? 10.694 -0.533 5.466 1.00 90.94 90 LEU A C 1
ATOM 711 O O . LEU A 1 90 ? 11.463 -1.172 6.174 1.00 90.94 90 LEU A O 1
ATOM 715 N N . ASP A 1 91 ? 11.121 0.370 4.582 1.00 90.31 91 ASP A N 1
ATOM 716 C CA . ASP A 1 91 ? 12.540 0.685 4.381 1.00 90.31 91 ASP A CA 1
ATOM 717 C C . ASP A 1 91 ? 13.206 1.189 5.667 1.00 90.31 91 ASP A C 1
ATOM 719 O O . ASP A 1 91 ? 14.269 0.706 6.043 1.00 90.31 91 ASP A O 1
ATOM 723 N N . ASN A 1 92 ? 12.538 2.073 6.413 1.00 89.94 92 ASN A N 1
ATOM 724 C CA . ASN A 1 92 ? 13.048 2.554 7.700 1.00 89.94 92 ASN A CA 1
ATOM 725 C C . ASN A 1 92 ? 13.066 1.470 8.788 1.00 89.94 92 ASN A C 1
ATOM 727 O O . ASN A 1 92 ? 13.931 1.497 9.660 1.00 89.94 92 ASN A O 1
ATOM 731 N N . LEU A 1 93 ? 12.107 0.540 8.772 1.00 88.69 93 LEU A N 1
ATOM 732 C CA . LEU A 1 93 ? 11.995 -0.510 9.787 1.00 88.69 93 LEU A CA 1
ATOM 733 C C . LEU A 1 93 ? 12.942 -1.689 9.537 1.00 88.69 93 LEU A C 1
ATOM 735 O O . LEU A 1 93 ? 13.470 -2.258 10.490 1.00 88.69 93 LEU A O 1
ATOM 739 N N . PHE A 1 94 ? 13.148 -2.055 8.272 1.00 87.62 94 PHE A N 1
ATOM 740 C CA . PHE A 1 94 ? 13.867 -3.267 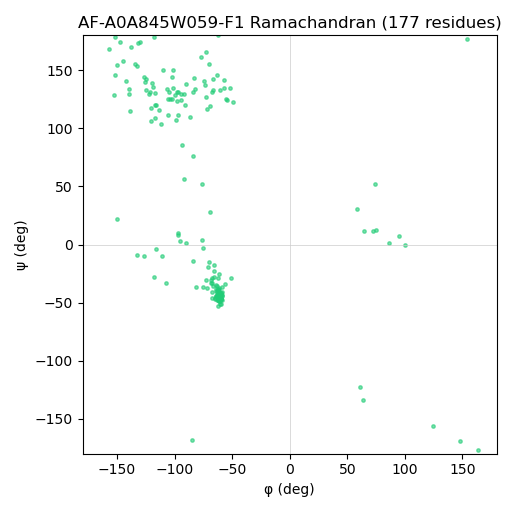7.874 1.00 87.62 94 PHE A CA 1
ATOM 741 C C . PHE A 1 94 ? 15.162 -2.992 7.099 1.00 87.62 94 PHE A C 1
ATOM 743 O O . PHE A 1 94 ? 15.884 -3.930 6.769 1.00 87.62 94 PHE A O 1
ATOM 750 N N . GLY A 1 95 ? 15.471 -1.730 6.791 1.00 84.50 95 GLY A N 1
ATOM 751 C CA . GLY A 1 95 ? 16.622 -1.347 5.967 1.00 84.50 95 GLY A CA 1
ATOM 752 C C . GLY A 1 95 ? 16.458 -1.681 4.481 1.00 84.50 95 GLY A C 1
ATOM 753 O O . GLY A 1 95 ? 17.440 -1.653 3.741 1.00 84.50 95 GLY A O 1
ATOM 754 N N . THR A 1 96 ? 15.247 -2.048 4.050 1.00 77.25 96 THR A N 1
ATOM 755 C CA . THR A 1 96 ? 14.922 -2.332 2.651 1.00 77.25 96 THR A CA 1
ATOM 756 C C . THR A 1 96 ? 13.446 -2.077 2.353 1.00 77.25 96 THR A C 1
ATOM 758 O O . THR A 1 96 ? 12.548 -2.587 3.026 1.00 77.25 96 THR A O 1
ATOM 761 N N . SER A 1 97 ? 13.182 -1.297 1.305 1.00 68.75 97 SER A N 1
ATOM 762 C CA . SER A 1 97 ? 11.839 -1.126 0.733 1.00 68.75 97 SER A CA 1
ATOM 763 C C . SER A 1 97 ? 11.293 -2.417 0.110 1.00 68.75 97 SER A C 1
ATOM 765 O O . SER A 1 97 ? 10.075 -2.607 0.044 1.00 68.75 97 SER A O 1
ATOM 767 N N . ASP A 1 98 ? 12.168 -3.350 -0.274 1.00 69.44 98 ASP A N 1
ATOM 768 C CA . ASP A 1 98 ? 11.781 -4.678 -0.746 1.00 69.44 98 ASP A CA 1
ATOM 769 C C . ASP A 1 98 ? 11.740 -5.679 0.411 1.00 69.44 98 ASP A C 1
ATOM 771 O O . ASP A 1 98 ? 12.425 -6.692 0.412 1.00 69.44 98 ASP A O 1
ATOM 775 N N . TYR A 1 99 ? 10.949 -5.368 1.439 1.00 79.06 99 TYR A N 1
ATOM 776 C CA . TYR A 1 99 ? 10.665 -6.318 2.511 1.00 79.06 99 TYR A CA 1
ATOM 777 C C . TYR A 1 99 ? 10.114 -7.627 1.914 1.00 79.06 99 TYR A C 1
ATOM 779 O O . TYR A 1 99 ? 9.119 -7.586 1.179 1.00 79.06 99 TYR A O 1
ATOM 787 N N . ASP A 1 100 ? 10.766 -8.752 2.228 1.00 80.31 100 ASP A N 1
ATOM 788 C CA . ASP A 1 100 ? 10.473 -10.087 1.675 1.00 80.31 100 ASP A CA 1
ATOM 789 C C . ASP A 1 100 ? 9.144 -10.680 2.172 1.00 80.31 100 ASP A C 1
ATOM 791 O O . ASP A 1 100 ? 8.635 -11.641 1.593 1.00 80.31 100 ASP A O 1
ATOM 795 N N . GLY A 1 101 ? 8.569 -10.116 3.237 1.00 87.94 101 GLY A N 1
ATOM 796 C CA . GLY A 1 101 ? 7.270 -10.536 3.753 1.00 87.94 101 GLY A CA 1
ATOM 797 C C . GLY A 1 101 ? 6.086 -9.876 3.045 1.00 87.94 101 GLY A C 1
ATOM 798 O O . GLY A 1 101 ? 6.189 -9.218 2.005 1.00 87.94 101 GLY A O 1
ATOM 799 N N . CYS A 1 102 ? 4.915 -10.048 3.646 1.00 92.44 102 CYS A N 1
ATOM 800 C CA . CYS A 1 102 ? 3.659 -9.513 3.146 1.00 92.44 102 CYS A CA 1
ATOM 801 C C . CYS A 1 102 ? 3.263 -8.253 3.912 1.00 92.44 102 CYS A C 1
ATOM 803 O O . CYS A 1 102 ? 3.549 -8.085 5.098 1.00 92.44 102 CYS A O 1
ATOM 805 N N . TRP A 1 103 ? 2.554 -7.354 3.243 1.00 93.88 103 TRP A N 1
ATOM 806 C CA . TRP A 1 103 ? 1.982 -6.203 3.924 1.00 93.88 103 TRP A CA 1
ATOM 807 C C . TRP A 1 103 ? 0.705 -5.739 3.254 1.00 93.88 103 TRP A C 1
ATOM 809 O O . TRP A 1 103 ? 0.499 -5.943 2.057 1.00 93.88 103 TRP A O 1
ATOM 819 N N . LYS A 1 104 ? -0.152 -5.086 4.034 1.00 94.50 104 LYS A N 1
ATOM 820 C CA . LYS A 1 104 ? -1.434 -4.562 3.579 1.00 94.50 104 LYS A CA 1
ATOM 821 C C . LYS A 1 104 ? -1.703 -3.200 4.190 1.00 94.50 104 LYS A C 1
ATOM 823 O O . LYS A 1 104 ? -1.615 -3.022 5.395 1.00 94.50 104 LYS A O 1
ATOM 828 N N . VAL A 1 105 ? -2.055 -2.242 3.350 1.00 94.81 105 VAL A N 1
ATOM 829 C CA . VAL A 1 105 ? -2.583 -0.947 3.772 1.00 94.81 105 VAL A CA 1
ATOM 830 C C . VAL A 1 105 ? -4.098 -1.035 3.762 1.00 94.81 105 VAL A C 1
ATOM 832 O O . VAL A 1 105 ? -4.671 -1.426 2.746 1.00 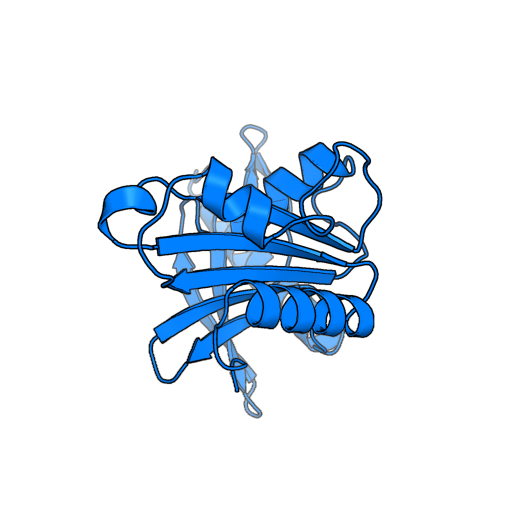94.81 105 VAL A O 1
ATOM 835 N N . LEU A 1 106 ? -4.737 -0.633 4.855 1.00 93.62 106 LEU A N 1
ATOM 836 C CA . LEU A 1 106 ? -6.185 -0.510 4.971 1.00 93.62 106 LEU A CA 1
ATOM 837 C C . LEU A 1 106 ? -6.562 0.913 5.354 1.00 93.62 106 LEU A C 1
ATOM 839 O O . LEU A 1 106 ? -6.061 1.446 6.344 1.00 93.62 106 LEU A O 1
ATOM 843 N N . ARG A 1 107 ? -7.495 1.498 4.603 1.00 92.44 107 ARG A N 1
ATOM 844 C CA . ARG A 1 107 ? -8.184 2.721 5.007 1.00 92.44 107 ARG A CA 1
ATOM 845 C C . ARG A 1 107 ? -9.512 2.343 5.645 1.00 92.44 107 ARG A C 1
ATOM 847 O O . ARG A 1 107 ? -10.416 1.861 4.969 1.00 92.44 107 ARG A O 1
ATOM 854 N N . LEU A 1 108 ? -9.619 2.568 6.947 1.00 92.94 108 LEU A N 1
ATOM 855 C CA . LEU A 1 108 ? -10.770 2.177 7.749 1.00 92.94 108 LEU A CA 1
ATOM 856 C C . LEU A 1 108 ? -11.557 3.404 8.201 1.00 92.94 108 LEU A C 1
ATOM 858 O O . LEU A 1 108 ? -11.004 4.485 8.418 1.00 92.94 108 LEU A O 1
ATOM 862 N N . LYS A 1 109 ? -12.864 3.203 8.362 1.00 93.56 109 LYS A N 1
ATOM 863 C CA . LYS A 1 109 ? -13.757 4.132 9.046 1.00 93.56 109 LYS A CA 1
ATOM 864 C C . LYS A 1 109 ? -14.253 3.456 10.319 1.00 93.56 109 LYS A C 1
ATOM 866 O O . LYS A 1 109 ? -14.937 2.441 10.238 1.00 93.56 109 LYS A O 1
ATOM 871 N N . ILE A 1 110 ? -13.896 4.024 11.461 1.00 95.19 110 ILE A N 1
ATOM 872 C CA . ILE A 1 110 ? -14.308 3.583 12.796 1.00 95.19 110 ILE A CA 1
ATOM 873 C C . ILE A 1 110 ? -15.109 4.680 13.495 1.00 95.19 110 ILE A C 1
ATOM 875 O O . ILE A 1 110 ? -15.308 5.767 12.949 1.00 95.19 110 ILE A O 1
ATOM 879 N N . GLU A 1 111 ? -15.583 4.404 14.707 1.00 95.56 111 GLU A N 1
ATOM 880 C CA . GLU A 1 111 ? -16.121 5.451 15.571 1.00 95.56 111 GLU A CA 1
ATOM 881 C C . GLU A 1 111 ? -15.033 6.504 15.869 1.00 95.56 111 GLU A C 1
ATOM 883 O O . GLU A 1 111 ? -13.903 6.125 16.204 1.00 95.56 111 GLU A O 1
ATOM 888 N N . PRO A 1 112 ? -15.328 7.815 15.746 1.00 97.69 112 PRO A N 1
ATOM 889 C CA . PRO A 1 112 ? -14.361 8.859 16.054 1.00 97.69 112 PRO A CA 1
ATOM 890 C C . PRO A 1 112 ? -13.808 8.730 17.476 1.00 97.69 112 PRO A C 1
ATOM 892 O O . PRO A 1 112 ? -14.555 8.712 18.451 1.00 97.69 112 PRO A O 1
ATOM 895 N N . CYS A 1 113 ? -12.484 8.660 17.607 1.00 97.56 113 CYS A N 1
ATOM 896 C CA . CYS A 1 113 ? -11.835 8.467 18.901 1.00 97.56 113 CYS A CA 1
ATOM 897 C C . CYS A 1 113 ? -10.481 9.183 18.979 1.00 97.56 113 CYS A C 1
ATOM 899 O O . CYS A 1 113 ? -9.987 9.765 18.014 1.00 97.56 113 CYS A O 1
ATOM 901 N N . SER A 1 114 ? -9.853 9.169 20.154 1.00 97.56 114 SER A N 1
ATOM 902 C CA . SER A 1 114 ? -8.476 9.648 20.297 1.00 97.56 114 SER A CA 1
ATOM 903 C C . SER A 1 114 ? -7.471 8.610 19.775 1.00 97.56 114 SER A C 1
ATOM 905 O O . SER A 1 114 ? -7.786 7.423 19.679 1.00 97.56 114 SER A O 1
ATOM 907 N N . PHE A 1 115 ? -6.235 9.032 19.490 1.00 96.75 115 PHE A N 1
ATOM 908 C CA . PHE A 1 115 ? -5.165 8.091 19.144 1.00 96.75 115 PHE A CA 1
ATOM 909 C C . PHE A 1 115 ? -4.837 7.130 20.298 1.00 96.75 115 PHE A C 1
ATOM 911 O O . PHE A 1 115 ? -4.563 5.962 20.047 1.00 96.75 115 PHE A O 1
ATOM 918 N N . SER A 1 116 ? -4.904 7.578 21.559 1.00 97.19 116 SER A N 1
ATOM 919 C CA . SER A 1 116 ? -4.687 6.686 22.707 1.00 97.19 116 SER A CA 1
ATOM 920 C C . SER A 1 116 ? -5.758 5.600 22.771 1.00 97.19 116 SER A C 1
ATOM 922 O O . SER A 1 116 ? -5.416 4.436 22.934 1.00 97.19 116 SER A O 1
ATOM 924 N N . THR A 1 117 ? -7.021 5.949 22.511 1.00 97.56 117 THR A N 1
ATOM 925 C CA . THR A 1 117 ? -8.120 4.975 22.420 1.00 97.56 117 THR A CA 1
ATOM 926 C C . THR A 1 117 ? -7.915 3.992 21.265 1.00 97.56 117 THR A C 1
ATOM 928 O O . THR A 1 117 ? -8.098 2.793 21.443 1.00 97.56 117 THR A O 1
ATOM 931 N N . LEU A 1 118 ? -7.492 4.468 20.087 1.00 97.62 118 LEU A N 1
ATOM 932 C CA . LEU A 1 118 ? -7.150 3.589 18.963 1.00 97.62 118 LEU A CA 1
ATOM 933 C C . LEU A 1 118 ? -6.015 2.625 19.338 1.00 97.62 118 LEU A C 1
ATOM 935 O O . LEU A 1 118 ? -6.117 1.429 19.084 1.00 97.62 118 LEU A O 1
ATOM 939 N N . ARG A 1 119 ? -4.947 3.131 19.962 1.00 97.00 119 ARG A N 1
ATOM 940 C CA . ARG A 1 119 ? -3.810 2.322 20.416 1.00 97.00 119 ARG A CA 1
ATOM 941 C C . ARG A 1 119 ? -4.237 1.256 21.426 1.00 97.00 119 ARG A C 1
ATOM 943 O O . ARG A 1 119 ? -3.789 0.121 21.311 1.00 97.00 119 ARG A O 1
ATOM 950 N N . GLU A 1 120 ? -5.095 1.604 22.382 1.00 97.38 120 GLU A N 1
ATOM 951 C CA . GLU A 1 120 ? -5.660 0.659 23.353 1.00 97.38 120 GLU A CA 1
ATOM 952 C C . GLU A 1 120 ? -6.481 -0.435 22.663 1.00 97.38 120 GLU A C 1
ATOM 954 O O . GLU A 1 120 ? -6.287 -1.611 22.967 1.00 97.38 120 GLU A O 1
ATOM 959 N N . LYS A 1 121 ? -7.328 -0.069 21.688 1.00 97.00 121 LYS A N 1
ATOM 960 C CA . LYS A 1 121 ? -8.105 -1.035 20.895 1.00 97.00 121 LYS A CA 1
ATOM 961 C C . LYS A 1 121 ? -7.203 -1.978 20.094 1.00 97.00 121 LYS A C 1
ATOM 963 O O . LYS A 1 121 ? -7.406 -3.185 20.143 1.00 97.00 121 LYS A O 1
ATOM 968 N N . ILE A 1 122 ? -6.191 -1.457 19.390 1.00 97.06 122 ILE A N 1
ATOM 969 C CA . ILE A 1 122 ? -5.224 -2.284 18.640 1.00 97.06 122 ILE A CA 1
ATOM 970 C C . ILE A 1 122 ? -4.461 -3.222 19.596 1.00 97.06 122 ILE A C 1
ATOM 972 O O . ILE A 1 122 ? -4.204 -4.383 19.267 1.00 97.06 122 ILE A O 1
ATOM 976 N N . GLY A 1 123 ? -4.135 -2.748 20.801 1.00 96.31 123 GLY A N 1
ATOM 977 C CA . GLY A 1 123 ? -3.512 -3.549 21.849 1.00 96.31 123 GLY A CA 1
ATOM 978 C C . GLY A 1 123 ? -2.120 -4.040 21.453 1.00 96.31 123 GLY A C 1
ATOM 979 O O . GLY A 1 123 ? -1.303 -3.280 20.939 1.00 96.31 123 GLY A O 1
ATOM 980 N N . SER A 1 124 ? -1.840 -5.322 21.690 1.00 94.88 124 SER A N 1
ATOM 981 C CA . SER A 1 124 ? -0.532 -5.941 21.427 1.00 94.88 124 SER A CA 1
ATOM 982 C C . SER A 1 124 ? -0.150 -6.012 19.949 1.00 94.88 124 SER A C 1
ATOM 984 O O . SER A 1 124 ? 1.029 -6.177 19.657 1.00 94.88 124 SER A O 1
ATOM 986 N N . LEU A 1 125 ? -1.107 -5.864 19.026 1.00 96.56 125 LEU A N 1
ATOM 987 C CA . LEU A 1 125 ? -0.820 -5.869 17.591 1.00 96.56 125 LEU A CA 1
ATOM 988 C C . LEU A 1 125 ? -0.081 -4.610 17.137 1.00 96.56 125 LEU A C 1
ATOM 990 O O . LEU A 1 125 ? 0.495 -4.618 16.056 1.00 96.56 125 LEU A O 1
ATOM 994 N N . ILE A 1 126 ? -0.106 -3.515 17.904 1.00 96.44 126 ILE A N 1
ATOM 995 C CA . ILE A 1 126 ? 0.569 -2.288 17.479 1.00 96.44 126 ILE A CA 1
ATOM 996 C C . ILE A 1 126 ? 2.083 -2.513 17.454 1.00 96.44 126 ILE A C 1
ATOM 998 O O . ILE A 1 126 ? 2.623 -3.180 18.335 1.00 96.44 126 ILE A O 1
ATOM 1002 N N . TYR A 1 127 ? 2.767 -1.934 16.469 1.00 95.38 127 TYR A N 1
ATOM 1003 C CA . TYR A 1 127 ? 4.225 -1.963 16.377 1.00 95.38 127 TYR A CA 1
ATOM 1004 C C . TYR A 1 127 ? 4.885 -1.561 17.710 1.00 95.38 127 TYR A C 1
ATOM 1006 O O . TYR A 1 127 ? 4.640 -0.468 18.226 1.00 95.38 127 TYR A O 1
ATOM 1014 N N . GLN A 1 128 ? 5.726 -2.444 18.261 1.00 90.81 128 GLN A N 1
ATOM 1015 C CA . GLN A 1 128 ? 6.348 -2.281 19.586 1.00 90.81 128 GLN A CA 1
ATOM 1016 C C . GLN A 1 128 ? 7.770 -1.698 19.534 1.00 90.81 128 GLN A C 1
ATOM 1018 O O . GLN A 1 128 ? 8.460 -1.665 20.550 1.00 90.81 128 GLN A O 1
ATOM 1023 N N . GLY A 1 129 ? 8.241 -1.240 18.370 1.00 88.25 129 GLY A N 1
ATOM 1024 C CA . GLY A 1 129 ? 9.608 -0.721 18.228 1.00 88.25 129 GLY A CA 1
ATOM 1025 C C . GLY A 1 129 ? 10.667 -1.788 17.944 1.00 88.25 129 GLY A C 1
ATOM 1026 O O . GLY A 1 129 ? 11.842 -1.451 17.831 1.00 88.25 129 GLY A O 1
ATOM 1027 N N . ASN A 1 130 ? 10.272 -3.055 17.817 1.00 80.25 130 ASN A N 1
ATOM 1028 C CA . ASN A 1 130 ? 11.127 -4.142 17.360 1.00 80.25 130 ASN A CA 1
ATOM 1029 C C . ASN A 1 130 ? 10.813 -4.456 15.891 1.00 80.25 130 ASN A C 1
ATOM 1031 O O . ASN A 1 130 ? 9.655 -4.574 15.514 1.00 80.25 130 ASN A O 1
ATOM 1035 N N . GLY A 1 131 ? 11.834 -4.629 15.050 1.00 75.12 131 GLY A N 1
ATOM 1036 C CA . GLY A 1 131 ? 11.670 -4.996 13.634 1.00 75.12 131 GLY A CA 1
ATOM 1037 C C . GLY A 1 131 ? 11.159 -6.427 13.414 1.00 75.12 131 GLY A C 1
ATOM 1038 O O . GLY A 1 131 ? 11.511 -7.059 12.428 1.00 75.12 131 GLY A O 1
ATOM 1039 N N . THR A 1 132 ? 10.398 -6.992 14.352 1.00 85.06 132 THR A N 1
ATOM 1040 C CA . THR A 1 132 ? 9.753 -8.298 14.204 1.00 85.06 132 THR A CA 1
ATOM 1041 C C . THR A 1 132 ? 8.424 -8.126 13.467 1.00 85.06 132 THR A C 1
ATOM 1043 O O . THR A 1 132 ? 7.658 -7.253 13.871 1.00 85.06 132 THR A O 1
ATOM 1046 N N . PRO A 1 133 ? 8.131 -8.923 12.423 1.00 87.62 133 PRO A N 1
ATOM 1047 C CA . PRO A 1 133 ? 6.860 -8.883 11.690 1.00 87.62 133 PRO A CA 1
ATOM 1048 C C . PRO A 1 133 ? 5.628 -9.226 12.546 1.00 87.62 133 PRO A C 1
ATOM 1050 O O . PRO A 1 133 ? 5.747 -9.556 13.723 1.00 87.62 133 PRO A O 1
ATOM 1053 N N . ASN A 1 134 ? 4.451 -9.200 11.914 1.00 94.88 134 ASN A N 1
ATOM 1054 C CA . ASN A 1 134 ? 3.134 -9.508 12.489 1.00 94.88 134 ASN A CA 1
ATOM 1055 C C . ASN A 1 134 ? 2.606 -8.393 13.409 1.00 94.88 134 ASN A C 1
ATOM 1057 O O . ASN A 1 134 ? 2.212 -8.623 14.551 1.00 94.88 134 ASN A O 1
ATOM 1061 N N . PHE A 1 135 ? 2.593 -7.165 12.883 1.00 96.06 135 PHE A N 1
ATOM 1062 C CA . PHE A 1 135 ? 2.150 -5.966 13.594 1.00 96.06 135 PHE A CA 1
ATOM 1063 C C . PHE A 1 135 ? 1.293 -5.035 12.730 1.00 96.06 135 PHE A C 1
ATOM 1065 O O . PHE A 1 135 ? 1.203 -5.157 11.507 1.00 96.06 135 PHE A O 1
ATOM 1072 N N . V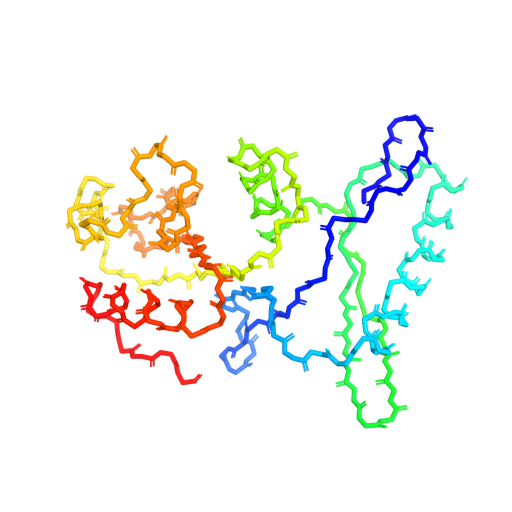AL A 1 136 ? 0.706 -4.047 13.400 1.00 97.19 136 VAL A N 1
ATOM 1073 C CA . VAL A 1 136 ? -0.078 -2.948 12.847 1.00 97.19 136 VAL A CA 1
ATOM 1074 C C . VAL A 1 136 ? 0.621 -1.626 13.154 1.00 97.19 136 VAL A C 1
ATOM 1076 O O . VAL A 1 136 ? 0.972 -1.331 14.296 1.00 97.19 136 VAL A O 1
ATOM 1079 N N . PHE A 1 137 ? 0.798 -0.799 12.133 1.00 96.00 137 PHE A N 1
ATOM 1080 C CA . PHE A 1 137 ? 1.395 0.524 12.221 1.00 96.00 137 PHE A CA 1
ATOM 1081 C C . PHE A 1 137 ? 0.389 1.578 11.729 1.00 96.00 137 PHE A C 1
ATOM 1083 O O . PHE A 1 137 ? 0.130 1.674 10.525 1.00 96.00 137 PHE A O 1
ATOM 1090 N N . PRO A 1 138 ? -0.213 2.373 12.631 1.00 95.31 138 PRO A N 1
ATOM 1091 C CA . PRO A 1 138 ? -1.039 3.513 12.244 1.00 95.31 138 PRO A CA 1
ATOM 1092 C C . PRO A 1 138 ? -0.167 4.657 11.718 1.00 95.31 138 PRO A C 1
ATOM 1094 O O . PRO A 1 138 ? 0.741 5.092 12.424 1.00 95.31 138 PRO A O 1
ATOM 1097 N N . TYR A 1 139 ? -0.451 5.174 10.51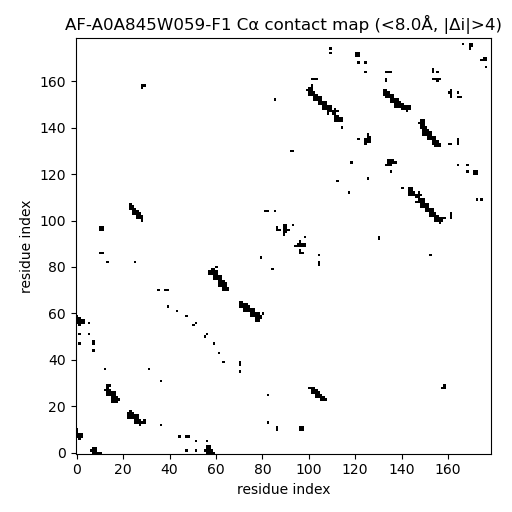9 1.00 93.00 139 TYR A N 1
ATOM 1098 C CA . TYR A 1 139 ? 0.366 6.249 9.928 1.00 93.00 139 TYR A CA 1
ATOM 1099 C C . TYR A 1 139 ? -0.415 7.437 9.354 1.00 93.00 139 TYR A C 1
ATOM 1101 O O . TYR A 1 139 ? 0.193 8.454 9.039 1.00 93.00 139 TYR A O 1
ATOM 1109 N N . GLU A 1 140 ? -1.742 7.360 9.255 1.00 92.75 140 GLU A N 1
ATOM 1110 C CA . GLU A 1 140 ? -2.586 8.499 8.872 1.00 92.75 140 GLU A CA 1
ATOM 1111 C C . GLU A 1 140 ? -3.842 8.496 9.747 1.00 92.75 140 GLU A C 1
ATOM 1113 O O . GLU A 1 140 ? -4.636 7.558 9.703 1.00 92.75 140 GLU A O 1
ATOM 1118 N N . PHE A 1 141 ? -4.006 9.512 10.593 1.00 94.44 141 PHE A N 1
ATOM 1119 C CA . PHE A 1 141 ? -5.102 9.577 11.572 1.00 94.44 141 PHE A CA 1
ATOM 1120 C C . PHE A 1 141 ? -5.532 11.017 11.892 1.00 94.44 141 PHE A C 1
ATOM 1122 O O . PHE A 1 141 ? -6.160 11.268 12.922 1.00 94.44 141 PHE A O 1
ATOM 1129 N N . ASP A 1 142 ? -5.242 11.970 11.004 1.00 93.31 142 ASP A N 1
ATOM 1130 C CA . ASP A 1 142 ? -5.528 13.398 11.215 1.00 93.31 142 ASP A CA 1
ATOM 1131 C C . ASP A 1 142 ? -7.021 13.667 11.442 1.00 93.31 142 ASP A C 1
ATOM 1133 O O . ASP A 1 142 ? -7.414 14.476 12.282 1.00 93.31 142 ASP A O 1
ATOM 1137 N N . THR A 1 143 ? -7.876 12.924 10.738 1.00 95.81 143 THR A N 1
ATOM 1138 C CA . THR A 1 143 ? -9.337 13.014 10.853 1.00 95.81 143 THR A CA 1
ATOM 1139 C C . THR A 1 143 ? -9.942 11.953 11.774 1.00 95.81 143 THR A C 1
ATOM 1141 O O . THR A 1 143 ? -11.163 11.811 11.818 1.00 95.81 143 THR A O 1
ATOM 1144 N N . LEU A 1 144 ? -9.133 11.199 12.526 1.00 97.19 144 LEU A N 1
ATOM 1145 C CA . LEU A 1 144 ? -9.624 10.132 13.406 1.00 97.19 144 LEU A CA 1
ATOM 1146 C C . LEU A 1 144 ? -10.589 10.675 14.468 1.00 97.19 144 LEU A C 1
ATOM 1148 O O . LEU A 1 144 ? -11.670 10.129 14.659 1.00 97.19 144 LEU A O 1
ATOM 1152 N N . ARG A 1 145 ? -10.233 11.787 15.121 1.00 97.12 145 ARG A N 1
ATOM 1153 C CA . ARG A 1 145 ? -11.029 12.366 16.219 1.00 97.12 145 ARG A CA 1
ATOM 1154 C C . ARG A 1 145 ? -12.375 12.930 15.778 1.00 97.12 145 ARG A C 1
ATOM 1156 O O . ARG A 1 145 ? -13.288 13.000 16.589 1.00 97.12 145 ARG A O 1
ATOM 1163 N N . THR A 1 146 ? -12.477 13.385 14.533 1.00 96.94 146 THR A N 1
ATOM 1164 C CA . THR A 1 146 ? -13.648 14.116 14.028 1.00 96.94 146 THR A CA 1
ATOM 1165 C C . THR A 1 146 ? -14.498 13.287 13.076 1.00 96.94 146 THR A C 1
ATOM 1167 O O . THR A 1 146 ? -15.713 13.444 13.053 1.00 96.94 146 THR A O 1
ATOM 1170 N N . GLN A 1 147 ? -13.878 12.407 12.289 1.00 96.88 147 GLN A N 1
ATOM 1171 C CA . GLN A 1 147 ? -14.540 11.639 11.232 1.00 96.88 147 GLN A CA 1
ATOM 1172 C C . GLN A 1 147 ? -14.320 10.126 11.349 1.00 96.88 147 GLN A C 1
ATOM 1174 O O . GLN A 1 147 ? -14.957 9.372 10.614 1.00 96.88 147 GLN A O 1
ATOM 1179 N N . GLY A 1 148 ? -13.427 9.677 12.237 1.00 96.31 148 GLY A N 1
ATOM 1180 C CA . GLY A 1 148 ? -13.158 8.256 12.448 1.00 96.31 148 GLY A CA 1
ATOM 1181 C C . GLY A 1 148 ? -12.336 7.587 11.345 1.00 96.31 148 GLY A C 1
ATOM 1182 O O . GLY A 1 148 ? -12.263 6.363 11.304 1.00 96.31 148 GLY A O 1
ATOM 1183 N N . TYR A 1 149 ? -11.721 8.350 10.435 1.00 95.19 149 TYR A N 1
ATOM 1184 C CA . TYR A 1 149 ? -10.851 7.771 9.409 1.00 95.19 149 TYR A CA 1
ATOM 1185 C C . TYR A 1 149 ? -9.445 7.519 9.941 1.00 95.19 149 TYR A C 1
ATOM 1187 O O . TYR A 1 149 ? -8.833 8.405 10.543 1.00 95.19 149 TYR A O 1
ATOM 1195 N N . VAL A 1 150 ? -8.931 6.328 9.643 1.00 95.88 150 VAL A N 1
ATOM 1196 C CA . VAL A 1 150 ? -7.554 5.926 9.921 1.00 95.88 150 VAL A CA 1
ATOM 1197 C C . VAL A 1 150 ? -7.005 5.073 8.780 1.00 95.88 150 VAL A C 1
ATOM 1199 O O . VAL A 1 150 ? -7.711 4.218 8.243 1.00 95.88 150 VAL A O 1
ATOM 1202 N N . THR A 1 151 ? -5.738 5.281 8.432 1.00 95.00 151 THR A N 1
ATOM 1203 C CA . THR A 1 151 ? -4.976 4.386 7.559 1.00 95.00 151 THR A CA 1
ATOM 1204 C C . THR A 1 151 ? -3.981 3.587 8.396 1.00 95.00 151 THR A C 1
ATOM 1206 O O . THR A 1 151 ? -3.180 4.143 9.157 1.00 95.00 151 THR A O 1
ATOM 1209 N N . LEU A 1 152 ? -4.055 2.264 8.262 1.00 96.12 152 LEU A N 1
ATOM 1210 C CA . LEU A 1 152 ? -3.244 1.296 8.991 1.00 96.12 152 LEU A CA 1
ATOM 1211 C C . LEU A 1 152 ? -2.402 0.486 8.004 1.00 96.12 152 LEU A C 1
ATOM 1213 O O . LEU A 1 152 ? -2.913 0.023 6.985 1.00 96.12 152 LEU A O 1
ATOM 1217 N N . LEU A 1 153 ? -1.127 0.290 8.328 1.00 95.94 153 LEU A N 1
ATOM 1218 C CA . LEU A 1 153 ? -0.250 -0.674 7.673 1.00 95.94 153 LEU A CA 1
ATOM 1219 C C . LEU A 1 153 ? -0.201 -1.946 8.521 1.00 95.94 153 LEU A C 1
ATOM 1221 O O . LEU A 1 153 ? 0.169 -1.893 9.687 1.00 95.94 153 LEU A O 1
ATOM 1225 N N . ILE A 1 154 ? -0.548 -3.081 7.935 1.00 96.31 154 ILE A N 1
ATOM 1226 C CA . ILE A 1 154 ? -0.358 -4.411 8.506 1.00 96.31 154 ILE A CA 1
ATOM 1227 C C . ILE A 1 154 ? 0.890 -5.003 7.863 1.00 96.31 154 ILE A C 1
ATOM 1229 O O . ILE A 1 154 ? 0.990 -5.016 6.636 1.00 96.31 154 ILE A O 1
ATOM 1233 N N . VAL A 1 155 ? 1.826 -5.491 8.669 1.00 95.31 155 VAL A N 1
ATOM 1234 C CA . VAL A 1 155 ? 3.059 -6.141 8.209 1.00 95.31 155 VAL A CA 1
ATOM 1235 C C . VAL A 1 155 ? 3.100 -7.545 8.779 1.00 95.31 155 VAL A C 1
ATOM 1237 O O . VAL A 1 155 ? 2.896 -7.721 9.978 1.00 95.31 155 VAL A O 1
ATOM 1240 N N . ALA A 1 156 ? 3.377 -8.534 7.939 1.00 95.31 156 ALA A N 1
ATOM 1241 C CA . ALA A 1 156 ? 3.417 -9.933 8.326 1.00 95.31 156 ALA A CA 1
ATOM 1242 C C . ALA A 1 156 ? 4.495 -10.698 7.554 1.00 95.31 156 ALA A C 1
ATOM 1244 O O . ALA A 1 156 ? 4.908 -10.291 6.470 1.00 95.31 156 ALA A O 1
ATOM 1245 N N . GLU A 1 157 ? 4.941 -11.821 8.103 1.00 93.00 157 GLU A N 1
ATOM 1246 C CA . GLU A 1 157 ? 5.968 -12.650 7.459 1.00 93.00 157 GLU A CA 1
ATOM 1247 C C . GLU A 1 157 ? 5.472 -13.339 6.178 1.00 93.00 157 GLU A C 1
ATOM 1249 O O . GLU A 1 157 ? 6.231 -13.504 5.227 1.00 93.00 157 GLU A O 1
ATOM 1254 N N . ASP A 1 158 ? 4.181 -13.666 6.111 1.00 92.19 158 ASP A N 1
ATOM 1255 C CA . ASP A 1 158 ? 3.538 -14.288 4.957 1.00 92.19 158 ASP A CA 1
ATOM 1256 C C . ASP A 1 158 ? 2.044 -13.916 4.868 1.00 92.19 158 ASP A C 1
ATOM 1258 O O . ASP A 1 158 ? 1.507 -13.181 5.704 1.00 92.19 158 ASP A O 1
ATOM 1262 N N . LEU A 1 159 ? 1.359 -14.412 3.832 1.00 90.94 159 LEU A N 1
ATOM 1263 C CA . LEU A 1 159 ? -0.067 -14.154 3.611 1.00 90.94 159 LEU A CA 1
ATOM 1264 C C . LEU A 1 159 ? -0.966 -14.732 4.712 1.00 90.94 159 LEU A C 1
ATOM 1266 O O . LEU A 1 159 ? -1.980 -14.123 5.040 1.00 90.94 159 LEU A O 1
ATOM 1270 N N . HIS A 1 160 ? -0.614 -15.884 5.284 1.00 92.56 160 HIS A N 1
ATOM 1271 C CA . HIS A 1 160 ? -1.420 -16.517 6.326 1.00 92.56 160 HIS A CA 1
ATOM 1272 C C . HIS A 1 160 ? -1.406 -15.666 7.602 1.00 92.56 160 HIS A C 1
ATOM 1274 O O . HIS A 1 160 ? -2.456 -15.368 8.176 1.00 92.56 160 HIS A O 1
ATOM 1280 N N . HIS A 1 161 ? -0.226 -15.201 8.007 1.00 95.44 161 HIS A N 1
ATOM 1281 C CA . HIS A 1 161 ? -0.076 -14.292 9.135 1.00 95.44 161 HIS A CA 1
ATOM 1282 C C . HIS A 1 161 ? -0.693 -12.921 8.849 1.00 95.44 161 HIS A C 1
ATOM 1284 O O . HIS A 1 161 ? -1.314 -12.337 9.735 1.00 95.44 161 HIS A O 1
ATOM 1290 N N . LEU A 1 162 ? -0.610 -12.430 7.608 1.00 95.12 162 LEU A N 1
ATOM 1291 C CA . LEU A 1 162 ? -1.276 -11.192 7.202 1.00 95.12 162 LEU A CA 1
ATOM 1292 C C . LEU A 1 162 ? -2.795 -11.275 7.413 1.00 95.12 162 LEU A C 1
ATOM 1294 O O . LEU A 1 162 ? -3.383 -10.369 8.003 1.00 95.12 162 LEU A O 1
ATOM 1298 N N . GLU A 1 163 ? -3.420 -12.368 6.969 1.00 93.25 163 GLU A N 1
ATOM 1299 C CA . GLU A 1 163 ? -4.853 -12.615 7.159 1.00 93.25 163 GLU A CA 1
ATOM 1300 C C . GLU A 1 163 ? -5.228 -12.761 8.637 1.00 93.25 163 GLU A C 1
ATOM 1302 O O . GLU A 1 163 ? -6.287 -12.287 9.054 1.00 93.25 163 GLU A O 1
ATOM 1307 N N . TYR A 1 164 ? -4.374 -13.410 9.433 1.00 95.38 164 TYR A N 1
ATOM 1308 C CA . TYR A 1 164 ? -4.573 -13.543 10.874 1.00 95.38 164 TYR A CA 1
ATOM 1309 C C . TYR A 1 164 ? -4.564 -12.171 11.566 1.00 95.38 164 TYR A C 1
ATOM 1311 O O . TYR A 1 164 ? -5.530 -11.825 12.250 1.00 95.38 164 TYR A O 1
ATOM 1319 N N . VAL A 1 165 ? -3.520 -11.363 11.339 1.00 96.81 165 VAL A N 1
ATOM 1320 C CA . VAL A 1 165 ? -3.388 -10.031 11.950 1.00 96.81 165 VAL A CA 1
ATOM 1321 C C . VAL A 1 165 ? -4.525 -9.115 11.500 1.00 96.81 165 VAL A C 1
ATOM 1323 O O . VAL A 1 165 ? -5.072 -8.376 12.315 1.00 96.81 165 VAL A O 1
ATOM 1326 N N . GLU A 1 166 ? -4.933 -9.184 10.229 1.00 95.75 166 GLU A N 1
ATOM 1327 C CA . GLU A 1 166 ? -6.089 -8.438 9.728 1.00 95.75 166 GLU A CA 1
ATOM 1328 C C . GLU A 1 166 ? -7.382 -8.818 10.452 1.00 95.75 166 GLU A C 1
ATOM 1330 O O . GLU A 1 166 ? -8.086 -7.934 10.939 1.00 95.75 166 GLU A O 1
ATOM 1335 N N . LYS A 1 167 ? -7.704 -10.112 10.549 1.00 95.38 167 LYS A N 1
ATOM 1336 C CA . LYS A 1 167 ? -8.926 -10.574 11.226 1.00 95.38 167 LYS A CA 1
ATOM 1337 C C . LYS A 1 167 ? -8.938 -10.163 12.693 1.00 95.38 167 LYS A C 1
ATOM 1339 O O . LYS A 1 167 ? -9.957 -9.672 13.181 1.00 95.38 167 LYS A O 1
ATOM 1344 N N . GLU A 1 168 ? -7.812 -10.330 13.382 1.00 96.75 168 GLU A N 1
ATOM 1345 C CA . GLU A 1 168 ? -7.686 -9.943 14.784 1.00 96.75 168 GLU A CA 1
ATOM 1346 C C . GLU A 1 168 ? -7.855 -8.421 14.956 1.00 96.75 168 GLU A C 1
ATOM 1348 O O . GLU A 1 168 ? -8.614 -7.976 15.819 1.00 96.75 168 GLU A O 1
ATOM 1353 N N . LEU A 1 169 ? -7.228 -7.618 14.090 1.00 97.06 169 LEU A N 1
ATOM 1354 C CA . LEU A 1 169 ? -7.367 -6.162 14.076 1.00 97.06 169 LEU A CA 1
ATOM 1355 C C . LEU A 1 169 ? -8.818 -5.724 13.840 1.00 97.06 169 LEU A C 1
ATOM 1357 O O . LEU A 1 169 ? -9.338 -4.915 14.606 1.00 97.06 169 LEU A O 1
ATOM 1361 N N . LEU A 1 170 ? -9.476 -6.242 12.799 1.00 95.38 170 LEU A N 1
ATOM 1362 C CA . LEU A 1 170 ? -10.858 -5.876 12.476 1.00 95.38 170 LEU A CA 1
ATOM 1363 C C . LEU A 1 170 ? -11.813 -6.262 13.612 1.00 95.38 170 LEU A C 1
ATOM 1365 O O . LEU A 1 170 ? -12.672 -5.460 13.975 1.00 95.38 170 LEU A O 1
ATOM 1369 N N . SER A 1 171 ? -11.605 -7.425 14.240 1.00 95.12 171 SER A N 1
ATOM 1370 C CA . SER A 1 171 ? -12.368 -7.841 15.420 1.00 95.12 171 SER A CA 1
ATOM 1371 C C . SER A 1 171 ? -12.181 -6.884 16.598 1.00 95.12 171 SER A C 1
ATOM 1373 O O . SER A 1 171 ? -13.166 -6.525 17.238 1.00 95.12 171 SER A O 1
ATOM 1375 N N . LYS A 1 172 ? -10.946 -6.456 16.893 1.00 95.00 172 LYS A N 1
ATOM 1376 C CA . LYS A 1 172 ? -10.655 -5.488 17.969 1.00 95.00 172 LYS A CA 1
ATOM 1377 C C . LYS A 1 172 ? -11.230 -4.096 17.695 1.00 95.00 172 LYS A C 1
ATOM 1379 O O . LYS A 1 172 ? -11.509 -3.347 18.628 1.00 95.00 172 LYS A O 1
ATOM 1384 N N . LEU A 1 173 ? -11.380 -3.738 16.421 1.00 94.81 173 LEU A N 1
ATOM 1385 C CA . LEU A 1 173 ? -11.975 -2.475 15.984 1.00 94.81 173 LEU A CA 1
ATOM 1386 C C . LEU A 1 173 ? -13.494 -2.557 15.775 1.00 94.81 173 LEU A C 1
ATOM 1388 O O . LEU A 1 173 ? -14.083 -1.549 15.394 1.00 94.81 173 LEU A O 1
ATOM 1392 N N . GLU A 1 174 ? -14.113 -3.714 16.035 1.00 91.75 174 GLU A N 1
ATOM 1393 C CA . GLU A 1 174 ? -15.556 -3.955 15.867 1.00 91.75 174 GLU A CA 1
ATOM 1394 C C . GLU A 1 174 ? -16.046 -3.705 14.426 1.00 91.75 174 GLU A C 1
ATOM 1396 O O . GLU A 1 174 ? -17.191 -3.324 14.185 1.00 91.75 174 GLU A O 1
ATOM 1401 N N . ILE A 1 175 ? -15.173 -3.933 13.442 1.00 87.88 175 ILE A N 1
ATOM 1402 C CA . ILE A 1 175 ? -15.485 -3.809 12.018 1.00 87.88 175 ILE A CA 1
ATOM 1403 C C . ILE A 1 175 ? -15.823 -5.201 11.481 1.00 87.88 175 ILE A C 1
ATOM 1405 O O . ILE A 1 175 ? -15.070 -6.155 11.688 1.00 87.88 175 ILE A O 1
ATOM 1409 N N . ALA A 1 176 ? -16.940 -5.325 10.760 1.00 78.19 176 ALA A N 1
ATOM 1410 C CA . ALA A 1 176 ? -17.255 -6.557 10.040 1.00 78.19 176 ALA A CA 1
ATOM 1411 C C . ALA A 1 176 ? -16.125 -6.904 9.056 1.00 78.19 176 ALA A C 1
ATOM 1413 O O . ALA A 1 176 ? -15.552 -6.011 8.429 1.00 78.19 176 ALA A O 1
ATOM 1414 N N . ALA A 1 177 ? -15.805 -8.193 8.916 1.00 68.31 177 ALA A N 1
ATOM 1415 C CA . ALA A 1 177 ? -14.758 -8.636 8.001 1.00 68.31 177 ALA A CA 1
ATOM 1416 C C . ALA A 1 177 ? -14.984 -8.059 6.592 1.00 68.31 177 ALA A C 1
ATOM 1418 O O . ALA A 1 177 ? -16.107 -8.054 6.082 1.00 68.31 177 ALA A O 1
ATOM 1419 N N . LEU A 1 178 ? -13.914 -7.546 5.983 1.00 63.97 178 LEU A N 1
ATOM 1420 C CA . LEU A 1 178 ? -13.943 -7.076 4.603 1.00 63.97 178 LEU A CA 1
ATOM 1421 C C . LEU A 1 178 ? -14.027 -8.320 3.704 1.00 63.97 178 LEU A C 1
ATOM 1423 O O . LEU A 1 178 ? -13.132 -9.162 3.759 1.00 63.97 178 LEU A O 1
ATOM 1427 N N . ASN A 1 179 ? -15.127 -8.452 2.956 1.00 50.75 179 ASN A N 1
ATOM 1428 C CA . ASN A 1 179 ? -15.343 -9.540 1.993 1.00 50.75 179 ASN A CA 1
ATOM 1429 C C . ASN A 1 179 ? -14.361 -9.466 0.820 1.00 50.75 179 ASN A C 1
ATOM 1431 O O . ASN A 1 179 ? -14.108 -8.337 0.339 1.00 50.75 179 ASN A O 1
#

Sequence (179 aa):
MIGSNREIAHLGITCQLFNGLQHIGNVKGKPYSRRIEGLIRDYSFKIAQHMRDDGYLGILGIDYIVTDQGIFPIENNARLNGSSFAFFILDNLFGTSDYDGCWKVLRLKIEPCSFSTLREKIGSLIYQGNGTPNFVFPYEFDTLRTQGYVTLLIVAEDLHHLEYVEKELLSKLEIAALN

Solvent-accessible surface area (backbone atoms only — not comparable to full-atom values): 10233 Å² total; per-residue (Å²): 57,29,42,96,86,68,46,78,49,85,64,78,76,67,45,80,36,62,60,86,91,43,79,40,32,38,33,36,75,68,94,66,55,72,68,57,52,47,50,53,49,53,53,49,48,54,53,49,51,52,42,42,74,76,64,53,67,45,44,60,44,74,44,69,51,80,54,98,90,45,76,41,82,76,47,77,44,77,44,89,49,78,67,54,54,54,36,52,52,40,21,73,58,69,78,33,45,71,60,90,40,17,35,35,40,41,58,46,78,49,80,54,42,53,70,68,56,51,50,61,47,51,42,87,40,39,66,80,86,58,83,63,68,61,30,35,44,79,80,46,52,92,45,16,61,80,68,9,37,37,34,35,37,38,37,9,68,35,66,69,51,39,54,49,54,47,53,53,47,33,58,53,64,73,44,78,81,85,129